Protein AF-A0A2V8ZIK5-F1 (afdb_monomer)

Radius of gyration: 36.64 Å; Cα contacts (8 Å, |Δi|>4): 231; chains: 1; bounding box: 86×88×99 Å

Solvent-accessible surface area (backbone atoms only — not comparable to full-atom values): 19705 Å² total; per-residue (Å²): 137,85,75,69,63,70,63,54,52,56,54,51,54,53,54,52,50,54,51,54,51,54,52,51,55,55,53,60,60,68,51,73,78,89,60,85,92,52,54,71,67,51,49,51,15,43,51,44,37,28,37,65,31,60,75,77,42,60,69,60,54,24,33,46,43,52,49,52,51,51,52,43,38,70,74,35,92,55,77,76,89,62,82,94,51,54,71,70,49,49,50,16,43,49,45,35,27,37,63,28,40,57,48,59,9,54,40,48,20,33,46,43,52,51,53,51,53,57,46,32,77,78,40,72,78,66,87,60,84,91,50,54,73,69,57,46,49,54,45,49,62,75,26,39,63,30,38,56,54,64,9,54,36,56,21,31,52,41,49,48,52,48,52,51,55,55,52,66,73,67,55,77,85,76,81,73,79,88,76,87,86,77,85,86,84,90,80,89,82,88,76,80,87,82,88,79,80,88,83,87,80,83,88,82,88,76,92,84,75,61,67,71,58,53,53,50,49,50,50,51,50,49,51,50,49,54,53,51,60,70,62,60,60,48,51,13,76,86,79,61,47,78,28,93,54,92,78,46,52,36,70,71,60,54,51,51,53,51,54,51,53,50,49,53,50,58,74,63,50,79,71,81,80,85,49,42,37,66,70,54,71,48,59,92,81,57,48,73,66,57,54,52,48,37,48,51,58,48,47,77,72,32,37,34,80,80,34,45,87,74,32,72,67,49,22,51,53,18,44,56,50,42,52,54,47,51,54,24,50,50,64,69,70,75,108

pLDDT: mean 77.6, std 19.14, range [30.78, 97.94]

Nearest PDB structures (foldseek):
  2ej7-assembly1_A  TM=8.432E-01  e=7.828E-02  Homo sapiens
  4it5-assembly1_A  TM=8.731E-01  e=3.995E-01  Vibrio cholerae

Mean predicted aligned error: 20.98 Å

Structure (mmCIF, N/CA/C/O backbone):
data_AF-A0A2V8ZIK5-F1
#
_entry.id   AF-A0A2V8ZIK5-F1
#
loop_
_atom_site.group_PDB
_atom_site.id
_atom_site.type_symbol
_atom_site.label_atom_id
_atom_site.label_alt_id
_atom_site.label_comp_id
_atom_site.label_asym_id
_atom_site.label_entity_id
_atom_site.label_seq_id
_atom_site.pdbx_PDB_ins_code
_atom_site.Cartn_x
_atom_site.Cartn_y
_atom_site.Cartn_z
_atom_site.occupancy
_atom_site.B_iso_or_equiv
_atom_site.auth_seq_id
_atom_site.auth_comp_id
_atom_site.auth_asym_id
_atom_site.auth_atom_id
_atom_site.pdbx_PDB_model_num
ATOM 1 N N . MET A 1 1 ? -59.191 -29.888 37.580 1.00 40.84 1 MET A N 1
ATOM 2 C CA . MET A 1 1 ? -58.584 -28.843 36.727 1.00 40.84 1 MET A CA 1
ATOM 3 C C . MET A 1 1 ? -57.091 -28.770 37.063 1.00 40.84 1 MET A C 1
ATOM 5 O O . MET A 1 1 ? -56.673 -27.933 37.847 1.00 40.84 1 MET A O 1
ATOM 9 N N . ALA A 1 2 ? -56.298 -29.734 36.582 1.00 45.00 2 ALA A N 1
ATOM 10 C CA . ALA A 1 2 ? -54.854 -29.792 36.827 1.00 45.00 2 ALA A CA 1
ATOM 11 C C . ALA A 1 2 ? -54.155 -29.079 35.667 1.00 45.00 2 ALA A C 1
ATOM 13 O O . ALA A 1 2 ? -53.964 -29.645 34.593 1.00 45.00 2 ALA A O 1
ATOM 14 N N . ILE A 1 3 ? -53.895 -27.788 35.852 1.00 46.81 3 ILE A N 1
ATOM 15 C CA . ILE A 1 3 ? -53.245 -26.951 34.846 1.00 46.81 3 ILE A CA 1
ATOM 16 C C . ILE A 1 3 ? -51.778 -27.386 34.736 1.00 46.81 3 ILE A C 1
ATOM 18 O O . ILE A 1 3 ? -51.108 -27.649 35.732 1.00 46.81 3 ILE A O 1
ATOM 22 N N . ASN A 1 4 ? -51.315 -27.494 33.495 1.00 48.25 4 ASN A N 1
ATOM 23 C CA . ASN A 1 4 ? -49.987 -27.895 33.038 1.00 48.25 4 ASN A CA 1
ATOM 24 C C . ASN A 1 4 ? -48.854 -26.995 33.602 1.00 48.25 4 ASN A C 1
ATOM 26 O O . ASN A 1 4 ? -48.260 -26.204 32.875 1.00 48.25 4 ASN A O 1
ATOM 30 N N . LEU A 1 5 ? -48.516 -27.109 34.893 1.00 49.59 5 LEU A N 1
ATOM 31 C CA . LEU A 1 5 ? -47.442 -26.313 35.517 1.00 49.59 5 LEU A CA 1
ATOM 32 C C . LEU A 1 5 ? -46.035 -26.656 34.988 1.00 49.59 5 LEU A C 1
ATOM 34 O O . LEU A 1 5 ? -45.136 -25.824 35.051 1.00 49.59 5 LEU A O 1
ATOM 38 N N . ARG A 1 6 ? -45.817 -27.862 34.445 1.00 51.50 6 ARG A N 1
ATOM 39 C CA . ARG A 1 6 ? -44.500 -28.263 33.907 1.00 51.50 6 ARG A CA 1
ATOM 40 C C . ARG A 1 6 ? -44.184 -27.627 32.551 1.00 51.50 6 ARG A C 1
ATOM 42 O O . ARG A 1 6 ? -43.022 -27.349 32.272 1.00 51.50 6 ARG A O 1
ATOM 49 N N . SER A 1 7 ? -45.203 -27.377 31.727 1.00 47.56 7 SER A N 1
ATOM 50 C CA . SER A 1 7 ? -45.023 -26.822 30.379 1.00 47.56 7 SER A CA 1
ATOM 51 C C . SER A 1 7 ? -44.741 -25.314 30.412 1.00 47.56 7 SER A C 1
ATOM 53 O O . SER A 1 7 ? -43.882 -24.831 29.677 1.00 47.56 7 SER A O 1
ATOM 55 N N . THR A 1 8 ? -45.364 -24.581 31.341 1.00 52.12 8 THR A N 1
ATOM 56 C CA . THR A 1 8 ? -45.081 -23.154 31.553 1.00 52.12 8 THR A CA 1
ATOM 57 C C . THR A 1 8 ? -43.707 -22.925 32.180 1.00 52.12 8 THR A C 1
ATOM 59 O O . THR A 1 8 ? -43.002 -22.020 31.751 1.00 52.12 8 THR A O 1
ATOM 62 N N . MET A 1 9 ? -43.261 -23.769 33.120 1.00 54.00 9 MET A N 1
ATOM 63 C CA . MET A 1 9 ? -41.939 -23.611 33.746 1.00 54.00 9 MET A CA 1
ATOM 64 C C . MET A 1 9 ? -40.779 -23.784 32.750 1.00 54.00 9 MET A C 1
ATOM 66 O O . MET A 1 9 ? -39.830 -23.002 32.772 1.00 54.00 9 MET A O 1
ATOM 70 N N . LEU A 1 10 ? -40.867 -24.763 31.842 1.00 51.66 10 LEU A N 1
ATOM 71 C CA . LEU A 1 10 ? -39.849 -24.998 30.807 1.00 51.66 10 LEU A CA 1
ATOM 72 C C . LEU A 1 10 ? -39.769 -23.847 29.788 1.00 51.66 10 LEU A C 1
ATOM 74 O O . LEU A 1 10 ? -38.669 -23.458 29.391 1.00 51.66 10 LEU A O 1
ATOM 78 N N . ALA A 1 11 ? -40.908 -23.254 29.415 1.00 50.84 11 ALA A N 1
ATOM 79 C CA . ALA A 1 11 ? -40.947 -22.097 28.519 1.00 50.84 11 ALA A CA 1
ATOM 80 C C . ALA A 1 11 ? -40.316 -20.838 29.154 1.00 50.84 11 ALA A C 1
ATOM 82 O O . ALA A 1 11 ? -39.582 -20.101 28.487 1.00 50.84 11 ALA A O 1
ATOM 83 N N . THR A 1 12 ? -40.522 -20.616 30.456 1.00 53.03 12 THR A N 1
ATOM 84 C CA . THR A 1 12 ? -39.938 -19.474 31.182 1.00 53.03 12 THR A CA 1
ATOM 85 C C . THR A 1 12 ? -38.426 -19.624 31.380 1.00 53.03 12 THR A C 1
ATOM 87 O O . THR A 1 12 ? -37.693 -18.648 31.229 1.00 53.03 12 THR A O 1
ATOM 90 N N . ILE A 1 13 ? -37.930 -20.841 31.642 1.00 55.12 13 ILE A N 1
ATOM 91 C CA . ILE A 1 13 ? -36.488 -21.125 31.782 1.00 55.12 13 ILE A CA 1
ATOM 92 C C . ILE A 1 13 ? -35.749 -20.899 30.453 1.00 55.12 13 ILE A C 1
ATOM 94 O O . ILE A 1 13 ? -34.674 -20.299 30.442 1.00 55.12 13 ILE A O 1
ATOM 98 N N . CYS A 1 14 ? -36.340 -21.302 29.322 1.00 50.59 14 CYS A N 1
ATOM 99 C CA . CYS A 1 14 ? -35.763 -21.060 27.996 1.00 50.59 14 CYS A CA 1
ATOM 100 C C . CYS A 1 14 ? -35.703 -19.554 27.661 1.00 50.59 14 CYS A C 1
ATOM 102 O O . CYS A 1 14 ? -34.680 -19.057 27.190 1.00 50.59 14 CYS A O 1
ATOM 104 N N . SER A 1 15 ? -36.758 -18.806 28.001 1.00 54.34 15 SER A N 1
ATOM 105 C CA . SER A 1 15 ? -36.853 -17.354 27.771 1.00 54.34 15 SER A CA 1
ATOM 106 C C . SER A 1 15 ? -35.871 -16.542 28.634 1.00 54.34 15 SER A C 1
ATOM 108 O O . SER A 1 15 ? -35.242 -15.600 28.148 1.00 54.34 15 SER A O 1
ATOM 110 N N . LEU A 1 16 ? -35.685 -16.929 29.902 1.00 52.69 16 LEU A N 1
ATOM 111 C CA . LEU A 1 16 ? -34.698 -16.326 30.808 1.00 52.69 16 LEU A CA 1
ATOM 112 C C . LEU A 1 16 ? -33.257 -16.666 30.394 1.00 52.69 16 LEU A C 1
ATOM 114 O O . LEU A 1 16 ? -32.390 -15.795 30.445 1.00 52.69 16 LEU A O 1
ATOM 118 N N . GLY A 1 17 ? -33.009 -17.897 29.930 1.00 53.84 17 GLY A N 1
ATOM 119 C CA . GLY A 1 17 ? -31.708 -18.327 29.411 1.00 53.84 17 GLY A CA 1
ATOM 120 C C . GLY A 1 17 ? -31.282 -17.552 28.160 1.00 53.84 17 GLY A C 1
ATOM 121 O O . GLY A 1 17 ? -30.168 -17.038 28.107 1.00 53.84 17 GLY A O 1
ATOM 122 N N . LEU A 1 18 ? -32.185 -17.372 27.188 1.00 53.72 18 LEU A N 1
ATOM 123 C CA . LEU A 1 18 ? -31.945 -16.534 26.003 1.00 53.72 18 LEU A CA 1
ATOM 124 C C . LEU A 1 18 ? -31.697 -15.061 26.379 1.00 53.72 18 LEU A C 1
ATOM 126 O O . LEU A 1 18 ? -30.771 -14.441 25.854 1.00 53.72 18 LEU A O 1
ATOM 130 N N . SER A 1 19 ? -32.450 -14.511 27.339 1.00 53.06 19 SER A N 1
ATOM 131 C CA . SER A 1 19 ? -32.251 -13.137 27.823 1.00 53.06 19 SER A CA 1
ATOM 132 C C . SER A 1 19 ? -30.886 -12.940 28.504 1.00 53.06 19 SER A C 1
ATOM 134 O O . SER A 1 19 ? -30.180 -11.987 28.174 1.00 53.06 19 SER A O 1
ATOM 136 N N . GLN A 1 20 ? -30.444 -13.865 29.367 1.00 52.09 20 GLN A N 1
ATOM 137 C CA . GLN A 1 20 ? -29.126 -13.791 30.019 1.00 52.09 20 GLN A CA 1
ATOM 138 C C . GLN A 1 20 ? -27.947 -13.979 29.048 1.00 52.09 20 GLN A C 1
ATOM 140 O O . GLN A 1 20 ? -26.893 -13.357 29.212 1.00 52.09 20 GLN A O 1
ATOM 145 N N . ILE A 1 21 ? -28.114 -14.803 28.007 1.00 54.81 21 ILE A N 1
ATOM 146 C CA . ILE A 1 21 ? -27.101 -14.975 26.954 1.00 54.81 21 ILE A CA 1
ATOM 147 C C . ILE A 1 21 ? -26.971 -13.684 26.133 1.00 54.81 21 ILE A C 1
ATOM 149 O O . ILE A 1 21 ? -25.857 -13.217 25.889 1.00 54.81 21 ILE A O 1
ATOM 153 N N . THR A 1 22 ? -28.091 -13.056 25.757 1.00 54.03 22 THR A N 1
ATOM 154 C CA . THR A 1 22 ? -28.062 -11.789 25.003 1.00 54.03 22 THR A CA 1
ATOM 155 C C . THR A 1 22 ? -27.454 -10.637 25.803 1.00 54.03 22 THR A C 1
ATOM 157 O O . THR A 1 22 ? -26.640 -9.895 25.255 1.00 54.03 22 THR A O 1
ATOM 160 N N . THR A 1 23 ? -27.749 -10.514 27.103 1.00 55.47 23 THR A N 1
ATOM 161 C CA . THR A 1 23 ? -27.130 -9.487 27.959 1.00 55.47 23 THR A CA 1
ATOM 162 C C . THR A 1 23 ? -25.637 -9.727 28.155 1.00 55.47 23 THR A C 1
ATOM 164 O O . THR A 1 23 ? -24.864 -8.773 28.086 1.00 55.47 23 THR A O 1
ATOM 167 N N . SER A 1 24 ? -25.199 -10.980 28.299 1.00 57.22 24 SER A N 1
ATOM 168 C CA . SER A 1 24 ? -23.777 -11.330 28.441 1.00 57.22 24 SER A CA 1
ATOM 169 C C . SER A 1 24 ? -22.961 -11.032 27.175 1.00 57.22 24 SER A C 1
ATOM 171 O O . SER A 1 24 ? -21.876 -10.455 27.263 1.00 57.22 24 SER A O 1
ATOM 173 N N . ILE A 1 25 ? -23.490 -11.350 25.988 1.00 58.06 25 ILE A N 1
ATOM 174 C CA . ILE A 1 25 ? -22.844 -11.039 24.698 1.00 58.06 25 ILE A CA 1
ATOM 175 C C . ILE A 1 25 ? -22.802 -9.522 24.463 1.00 58.06 25 ILE A C 1
ATOM 177 O O . ILE A 1 25 ? -21.783 -8.988 24.015 1.00 58.06 25 ILE A O 1
ATOM 181 N N . LEU A 1 26 ? -23.879 -8.810 24.808 1.00 55.84 26 LEU A N 1
ATOM 182 C CA . LEU A 1 26 ? -23.943 -7.355 24.679 1.00 55.84 26 LEU A CA 1
ATOM 183 C C . LEU A 1 26 ? -22.957 -6.661 25.634 1.00 55.84 26 LEU A C 1
ATOM 185 O O . LEU A 1 26 ? -22.295 -5.706 25.235 1.00 55.84 26 LEU A O 1
ATOM 189 N N . SER A 1 27 ? -22.786 -7.186 26.852 1.00 57.62 27 SER A N 1
ATOM 190 C CA . SER A 1 27 ? -21.802 -6.694 27.827 1.00 57.62 27 SER A CA 1
ATOM 191 C C . SER A 1 27 ? -20.355 -7.008 27.414 1.00 57.62 27 SER A C 1
ATOM 193 O O . SER A 1 27 ? -19.464 -6.174 27.577 1.00 57.62 27 SER A O 1
ATOM 195 N N . ALA A 1 28 ? -20.101 -8.167 26.793 1.00 58.91 28 ALA A N 1
ATOM 196 C CA . ALA A 1 28 ? -18.787 -8.506 26.238 1.00 58.91 28 ALA A CA 1
ATOM 197 C C . ALA A 1 28 ? -18.383 -7.577 25.074 1.00 58.91 28 ALA A C 1
ATOM 199 O O . ALA A 1 28 ? -17.211 -7.224 24.935 1.00 58.91 28 ALA A O 1
ATOM 200 N N . GLN A 1 29 ? -19.347 -7.097 24.277 1.00 60.81 29 GLN A N 1
ATOM 201 C CA . GLN A 1 29 ? -19.097 -6.080 23.247 1.00 60.81 29 GLN A CA 1
ATOM 202 C C . GLN A 1 29 ? -18.855 -4.662 23.797 1.00 60.81 29 GLN A C 1
ATOM 204 O O . GLN A 1 29 ? -18.462 -3.775 23.031 1.00 60.81 29 GLN A O 1
ATOM 209 N N . GLN A 1 30 ? -19.037 -4.430 25.097 1.00 69.19 30 GLN A N 1
ATOM 210 C CA . GLN A 1 30 ? -18.869 -3.114 25.720 1.00 69.19 30 GLN A CA 1
ATOM 211 C C . GLN A 1 30 ? -17.506 -2.910 26.389 1.00 69.19 30 GLN A C 1
ATOM 213 O O . GLN A 1 30 ? -17.204 -1.785 26.775 1.00 69.19 30 GLN A O 1
ATOM 218 N N . ARG A 1 31 ? -16.659 -3.944 26.490 1.00 83.19 31 ARG A N 1
ATOM 219 C CA . ARG A 1 31 ? -15.294 -3.811 27.027 1.00 83.19 31 ARG A CA 1
ATOM 220 C C . ARG A 1 31 ? -14.237 -3.725 25.916 1.00 83.19 31 ARG A C 1
ATOM 222 O O . ARG A 1 31 ? -14.419 -4.350 24.857 1.00 83.19 31 ARG A O 1
ATOM 229 N N . PRO A 1 32 ? -13.142 -2.972 26.141 1.00 86.62 32 PRO A N 1
ATOM 230 C CA . PRO A 1 32 ? -11.981 -3.010 25.262 1.00 86.62 32 PRO A CA 1
ATOM 231 C C . PRO A 1 32 ? -11.345 -4.408 25.291 1.00 86.62 32 PRO A C 1
ATOM 233 O O . PRO A 1 32 ? -11.297 -5.028 26.356 1.00 86.62 32 PRO A O 1
ATOM 236 N N . PRO A 1 33 ? -10.868 -4.922 24.147 1.00 92.00 33 PRO A N 1
ATOM 237 C CA . PRO A 1 33 ? -10.062 -6.133 24.134 1.00 92.00 33 PRO A CA 1
ATOM 238 C C . PRO A 1 33 ? -8.678 -5.881 24.756 1.00 92.00 33 PRO A C 1
ATOM 240 O O . PRO A 1 33 ? -8.164 -4.764 24.717 1.00 92.00 33 PRO A O 1
ATOM 243 N N . ASP A 1 34 ? -8.079 -6.933 25.309 1.00 91.94 34 ASP A N 1
ATOM 244 C CA . ASP A 1 34 ? -6.727 -6.901 25.872 1.00 91.94 34 ASP A CA 1
ATOM 245 C C . ASP A 1 34 ? -5.668 -6.949 24.756 1.00 91.94 34 ASP A C 1
ATOM 247 O O . ASP A 1 34 ? -5.681 -7.855 23.921 1.00 91.94 34 ASP A O 1
ATOM 251 N N . LEU A 1 35 ? -4.763 -5.966 24.748 1.00 92.94 35 LEU A N 1
ATOM 252 C CA . LEU A 1 35 ? -3.670 -5.832 23.777 1.00 92.94 35 LEU A CA 1
ATOM 253 C C . LEU A 1 35 ? -2.293 -6.146 24.379 1.00 92.94 35 LEU A C 1
ATOM 255 O O . LEU A 1 35 ? -1.308 -6.153 23.647 1.00 92.94 35 LEU A O 1
ATOM 259 N N . SER A 1 36 ? -2.207 -6.424 25.684 1.00 93.12 36 SER A N 1
ATOM 260 C CA . SER A 1 36 ? -0.936 -6.563 26.418 1.00 93.12 36 SER A CA 1
ATOM 261 C C . SER A 1 36 ? -0.028 -7.686 25.907 1.00 93.12 36 SER A C 1
ATOM 263 O O . SER A 1 36 ? 1.176 -7.662 26.136 1.00 93.12 36 SER A O 1
ATOM 265 N N . LYS A 1 37 ? -0.597 -8.662 25.193 1.00 92.62 37 LYS A N 1
ATOM 266 C CA . LYS A 1 37 ? 0.127 -9.796 24.600 1.00 92.62 37 LYS A CA 1
ATOM 267 C C . LYS A 1 37 ? 0.798 -9.477 23.261 1.00 92.62 37 LYS A C 1
ATOM 269 O O . LYS A 1 37 ? 1.497 -10.332 22.728 1.00 92.62 37 LYS A O 1
ATOM 274 N N . LEU A 1 38 ? 0.535 -8.304 22.690 1.00 95.56 38 LEU A N 1
ATOM 275 C CA . LEU A 1 38 ? 1.097 -7.872 21.412 1.00 95.56 38 LEU A CA 1
ATOM 276 C C . LEU A 1 38 ? 2.420 -7.133 21.615 1.00 95.56 38 LEU A C 1
ATOM 278 O O . LEU A 1 38 ? 2.629 -6.528 22.668 1.00 95.56 38 LEU A O 1
ATOM 282 N N . SER A 1 39 ? 3.276 -7.127 20.591 1.00 96.38 39 SER A N 1
ATOM 283 C CA . SER A 1 39 ? 4.495 -6.310 20.606 1.00 96.38 39 SER A CA 1
ATOM 284 C C . SER A 1 39 ? 4.166 -4.813 20.634 1.00 96.38 39 SER A C 1
ATOM 286 O O . SER A 1 39 ? 3.078 -4.399 20.225 1.00 96.38 39 SER A O 1
ATOM 288 N N . SER A 1 40 ? 5.111 -3.986 21.089 1.00 95.62 40 SER A N 1
ATOM 289 C CA . SER A 1 40 ? 4.959 -2.523 21.091 1.00 95.62 40 SER A CA 1
ATOM 290 C C . SER A 1 40 ? 4.619 -1.987 19.700 1.00 95.62 40 SER A C 1
ATOM 292 O O . SER A 1 40 ? 3.679 -1.212 19.552 1.00 95.62 40 SER A O 1
ATOM 294 N N . GLU A 1 41 ? 5.295 -2.484 18.665 1.00 94.44 41 GLU A N 1
ATOM 295 C CA . GLU A 1 41 ? 5.052 -2.066 17.285 1.00 94.44 41 GLU A CA 1
ATOM 296 C C . GLU A 1 41 ? 3.642 -2.438 16.794 1.00 94.44 41 GLU A C 1
ATOM 298 O O . GLU A 1 41 ? 2.950 -1.633 16.170 1.00 94.44 41 GLU A O 1
ATOM 303 N N . GLN A 1 42 ? 3.150 -3.632 17.137 1.00 97.25 42 GLN A N 1
ATOM 304 C CA . GLN A 1 42 ? 1.776 -4.031 16.822 1.00 97.25 42 GLN A CA 1
ATOM 305 C C . GLN A 1 42 ? 0.754 -3.149 17.542 1.00 97.25 42 GLN A C 1
ATOM 307 O O . GLN A 1 42 ? -0.249 -2.753 16.943 1.00 97.25 42 GLN A O 1
ATOM 312 N N . GLN A 1 43 ? 0.997 -2.829 18.814 1.00 97.06 43 GLN A N 1
ATOM 313 C CA . GLN A 1 43 ? 0.120 -1.953 19.589 1.00 97.06 43 GLN A CA 1
ATOM 314 C C . GLN A 1 43 ? 0.062 -0.544 18.987 1.00 97.06 43 GLN A C 1
ATOM 316 O O . GLN A 1 43 ? -1.031 0.010 18.866 1.00 97.06 43 GLN A O 1
ATOM 321 N N . GLU A 1 44 ? 1.196 0.011 18.558 1.00 95.69 44 GLU A N 1
ATOM 322 C CA . GLU A 1 44 ? 1.274 1.324 17.907 1.00 95.69 44 GLU A CA 1
ATOM 323 C C . GLU A 1 44 ? 0.521 1.353 16.573 1.00 95.69 44 GLU A C 1
ATOM 325 O O . GLU A 1 44 ? -0.319 2.233 16.359 1.00 95.69 44 GLU A O 1
ATOM 330 N N . MET A 1 45 ? 0.734 0.352 15.711 1.00 95.75 45 MET A N 1
ATOM 331 C CA . MET A 1 45 ? 0.012 0.238 14.439 1.00 95.75 45 MET A CA 1
ATOM 332 C C . MET A 1 45 ? -1.507 0.135 14.650 1.00 95.75 45 MET A C 1
ATOM 334 O O . MET A 1 45 ? -2.284 0.792 13.953 1.00 95.75 45 MET A O 1
ATOM 338 N N . ILE A 1 46 ? -1.955 -0.657 15.632 1.00 97.06 46 ILE A N 1
ATOM 339 C CA . ILE A 1 46 ? -3.381 -0.788 15.974 1.00 97.06 46 ILE A CA 1
ATOM 340 C C . ILE A 1 46 ? -3.932 0.526 16.538 1.00 97.06 46 ILE A C 1
ATOM 342 O O . ILE A 1 46 ? -5.029 0.950 16.164 1.00 97.06 46 ILE A O 1
ATOM 346 N N . ALA A 1 47 ? -3.184 1.188 17.425 1.00 92.50 47 ALA A N 1
ATOM 347 C CA . ALA A 1 47 ? -3.587 2.455 18.022 1.00 92.50 47 ALA A CA 1
ATOM 348 C C . ALA A 1 47 ? -3.757 3.545 16.959 1.00 92.50 47 ALA A C 1
ATOM 350 O O . ALA A 1 47 ? -4.741 4.288 17.001 1.00 92.50 47 ALA A O 1
ATOM 351 N N . SER A 1 48 ? -2.839 3.609 15.993 1.00 87.56 48 SER A N 1
ATOM 352 C CA . SER A 1 48 ? -2.916 4.558 14.887 1.00 87.56 48 SER A CA 1
ATOM 353 C C . SER A 1 48 ? -4.080 4.240 13.943 1.00 87.56 48 SER A C 1
ATOM 355 O O . SER A 1 48 ? -4.909 5.113 13.673 1.00 87.56 48 SER A O 1
ATOM 357 N N . ALA A 1 49 ? -4.246 2.973 13.544 1.00 93.62 49 ALA A N 1
ATOM 358 C CA . ALA A 1 49 ? -5.351 2.545 12.680 1.00 93.62 49 ALA A CA 1
ATOM 359 C C . ALA A 1 49 ? -6.736 2.814 13.292 1.00 93.62 49 ALA A C 1
ATOM 361 O O . ALA A 1 49 ? -7.685 3.174 12.595 1.00 93.62 49 ALA A O 1
ATOM 362 N N . CYS A 1 50 ? -6.856 2.692 14.615 1.00 94.62 50 CYS A N 1
ATOM 363 C CA . CYS A 1 50 ? -8.095 2.961 15.337 1.00 94.62 50 CYS A CA 1
ATOM 364 C C . CYS A 1 50 ? -8.205 4.395 15.874 1.00 94.62 50 CYS A C 1
ATOM 366 O O . CYS A 1 50 ? -9.171 4.701 16.581 1.00 94.62 50 CYS A O 1
ATOM 368 N N . ASN A 1 51 ? -7.274 5.295 15.541 1.00 88.62 51 ASN A N 1
ATOM 369 C CA . ASN A 1 51 ? -7.218 6.626 16.142 1.00 88.62 51 ASN A CA 1
ATOM 370 C C . ASN A 1 51 ? -8.459 7.477 15.824 1.00 88.62 51 ASN A C 1
ATOM 372 O O . ASN A 1 51 ? -8.987 8.138 16.713 1.00 88.62 51 ASN A O 1
ATOM 376 N N . VAL A 1 52 ? -9.000 7.402 14.603 1.00 83.00 52 VAL A N 1
ATOM 377 C CA . VAL A 1 52 ? -10.244 8.115 14.239 1.00 83.00 52 VAL A CA 1
ATOM 378 C C . VAL A 1 52 ? -11.430 7.616 15.072 1.00 83.00 52 VAL A C 1
ATOM 380 O O . VAL A 1 52 ? -12.241 8.400 15.573 1.00 83.00 52 VAL A O 1
ATOM 383 N N . ALA A 1 53 ? -11.521 6.299 15.277 1.00 86.00 53 ALA A N 1
ATOM 384 C CA . ALA A 1 53 ? -12.548 5.706 16.126 1.00 86.00 53 ALA A CA 1
ATOM 385 C C . ALA A 1 53 ? -12.370 6.112 17.599 1.00 86.00 53 ALA A C 1
ATOM 387 O O . ALA A 1 53 ? -13.359 6.321 18.296 1.00 86.00 53 ALA A O 1
ATOM 388 N N . ARG A 1 54 ? -11.121 6.264 18.049 1.00 86.81 54 ARG A N 1
ATOM 389 C CA . ARG A 1 54 ? -10.772 6.725 19.396 1.00 86.81 54 ARG A CA 1
ATOM 390 C C . ARG A 1 54 ? -11.126 8.195 19.628 1.00 86.81 54 ARG A C 1
ATOM 392 O O . ARG A 1 54 ? -11.615 8.523 20.700 1.00 86.81 54 ARG A O 1
ATOM 399 N N . GLN A 1 55 ? -10.859 9.062 18.653 1.00 79.31 55 GLN A N 1
ATOM 400 C CA . GLN A 1 55 ? -10.991 10.514 18.803 1.00 79.31 55 GLN A CA 1
ATOM 401 C C . GLN A 1 55 ? -12.422 11.018 18.586 1.00 79.31 55 GLN A C 1
ATOM 403 O O . GLN A 1 55 ? -12.873 11.892 19.316 1.00 79.31 55 GLN A O 1
ATOM 408 N N . PHE A 1 56 ? -13.143 10.467 17.605 1.00 78.06 56 PHE A N 1
ATOM 409 C CA . PHE A 1 56 ? -14.395 11.072 17.126 1.00 78.06 56 PHE A CA 1
ATOM 410 C C . PHE A 1 56 ? -15.624 10.170 17.253 1.00 78.06 56 PHE A C 1
ATOM 412 O O . PHE A 1 56 ? -16.734 10.583 16.922 1.00 78.06 56 PHE A O 1
ATOM 419 N N . ASN A 1 57 ? -15.466 8.925 17.711 1.00 80.50 57 ASN A N 1
ATOM 420 C CA . ASN A 1 57 ? -16.570 7.971 17.771 1.00 80.50 57 ASN A CA 1
ATOM 421 C C . ASN A 1 57 ? -16.849 7.490 19.200 1.00 80.50 57 ASN A C 1
ATOM 423 O O . ASN A 1 57 ? -16.000 7.532 20.085 1.00 80.50 57 ASN A O 1
ATOM 427 N N . ARG A 1 58 ? -18.071 6.985 19.427 1.00 79.31 58 ARG A N 1
ATOM 428 C CA . ARG A 1 58 ? -18.448 6.377 20.714 1.00 79.31 58 ARG A CA 1
ATOM 429 C C . ARG A 1 58 ? -17.536 5.180 21.047 1.00 79.31 58 ARG A C 1
ATOM 431 O O . ARG A 1 58 ? -17.147 4.466 20.116 1.00 79.31 58 ARG A O 1
ATOM 438 N N . PRO A 1 59 ? -17.311 4.861 22.342 1.00 85.88 59 PRO A N 1
ATOM 439 C CA . PRO A 1 59 ? -16.412 3.780 22.772 1.00 85.88 59 PRO A CA 1
ATOM 440 C C . PRO A 1 59 ? -16.661 2.438 22.072 1.00 85.88 59 PRO A C 1
ATOM 442 O O . PRO A 1 59 ? -15.726 1.731 21.711 1.00 85.88 59 PRO A O 1
ATOM 445 N N . ALA A 1 60 ? -17.926 2.124 21.776 1.00 87.75 60 ALA A N 1
ATOM 446 C CA . ALA A 1 60 ? -18.308 0.912 21.057 1.00 87.75 60 ALA A CA 1
ATOM 447 C C . ALA A 1 60 ? -17.675 0.784 19.654 1.00 87.75 60 ALA A C 1
ATOM 449 O O . ALA A 1 60 ? -17.348 -0.328 19.242 1.00 87.75 60 ALA A O 1
ATOM 450 N N . LYS A 1 61 ? -17.487 1.887 18.911 1.00 90.06 61 LYS A N 1
ATOM 451 C CA . LYS A 1 61 ? -16.824 1.854 17.595 1.00 90.06 61 LYS A CA 1
ATOM 452 C C . LYS A 1 61 ? -15.312 1.696 17.723 1.00 90.06 61 LYS A C 1
ATOM 454 O O . LYS A 1 61 ? -14.727 0.947 16.948 1.00 90.06 61 LYS A O 1
ATOM 459 N N . TYR A 1 62 ? -14.697 2.346 18.710 1.00 91.31 62 TYR A N 1
ATOM 460 C CA . TYR A 1 62 ? -13.280 2.151 19.007 1.00 91.31 62 TYR A CA 1
ATOM 461 C C . TYR A 1 62 ? -12.990 0.692 19.382 1.00 91.31 62 TYR A C 1
ATOM 463 O O . TYR A 1 62 ? -12.143 0.056 18.763 1.00 91.31 62 TYR A O 1
ATOM 471 N N . TYR A 1 63 ? -13.763 0.106 20.301 1.00 93.12 63 TYR A N 1
ATOM 472 C CA . TYR A 1 63 ? -13.584 -1.297 20.692 1.00 93.12 63 TYR A CA 1
ATOM 473 C C . TYR A 1 63 ? -13.880 -2.276 19.557 1.00 93.12 63 TYR A C 1
ATOM 475 O O . TYR A 1 63 ? -13.242 -3.323 19.477 1.00 93.12 63 TYR A O 1
ATOM 483 N N . ARG A 1 64 ? -14.821 -1.942 18.664 1.00 93.69 64 ARG A N 1
ATOM 484 C CA . ARG A 1 64 ? -15.041 -2.705 17.432 1.00 93.69 64 ARG A CA 1
ATOM 485 C C . ARG A 1 64 ? -13.793 -2.690 16.552 1.00 93.69 64 ARG A C 1
ATOM 487 O O . ARG A 1 64 ? -13.310 -3.763 16.225 1.00 93.69 64 ARG A O 1
ATOM 494 N N . CYS A 1 65 ? -13.227 -1.511 16.286 1.00 95.12 65 CYS A N 1
ATOM 495 C CA . CYS A 1 65 ? -11.986 -1.386 15.521 1.00 95.12 65 CYS A CA 1
ATOM 496 C C . CYS A 1 65 ? -10.854 -2.232 16.119 1.00 95.12 65 CYS A C 1
ATOM 498 O O . CYS A 1 65 ? -10.204 -2.982 15.398 1.00 95.12 65 CYS A O 1
ATOM 500 N N . LEU A 1 66 ? -10.665 -2.187 17.444 1.00 96.06 66 LEU A N 1
ATOM 501 C CA . LEU A 1 66 ? -9.645 -2.999 18.111 1.00 96.06 66 LEU A CA 1
ATOM 502 C C . LEU A 1 66 ? -9.861 -4.507 17.899 1.00 96.06 66 LEU A C 1
ATOM 504 O O . LEU A 1 66 ? -8.907 -5.234 17.639 1.00 96.06 66 LEU A O 1
ATOM 508 N N . ARG A 1 67 ? -11.107 -4.993 17.986 1.00 95.56 67 ARG A N 1
ATOM 509 C CA . ARG A 1 67 ? -11.425 -6.410 17.731 1.00 95.56 67 ARG A CA 1
ATOM 510 C C . ARG A 1 67 ? -11.219 -6.791 16.272 1.00 95.56 67 ARG A C 1
ATOM 512 O O . ARG A 1 67 ? -10.714 -7.880 16.016 1.00 95.56 67 ARG A O 1
ATOM 519 N N . ASP A 1 68 ? -11.581 -5.911 15.346 1.00 96.25 68 ASP A N 1
ATOM 520 C CA . ASP A 1 68 ? -11.389 -6.135 13.914 1.00 96.25 68 ASP A CA 1
ATOM 521 C C . ASP A 1 68 ? -9.891 -6.231 13.588 1.00 96.25 68 ASP A C 1
ATOM 523 O O . ASP A 1 68 ? -9.470 -7.168 12.912 1.00 96.25 68 ASP A O 1
ATOM 527 N N . GLN A 1 69 ? -9.068 -5.336 14.147 1.00 97.88 69 GLN A N 1
ATOM 528 C CA . GLN A 1 69 ? -7.608 -5.366 14.007 1.00 97.88 69 GLN A CA 1
ATOM 529 C C . GLN A 1 69 ? -6.987 -6.632 14.614 1.00 97.88 69 GLN A C 1
ATOM 531 O O . GLN A 1 69 ? -6.170 -7.283 13.966 1.00 97.88 69 GLN A O 1
ATOM 536 N N . LEU A 1 70 ? -7.411 -7.039 15.815 1.00 96.81 70 LEU A N 1
ATOM 537 C CA . LEU A 1 70 ? -6.971 -8.295 16.438 1.00 96.81 70 LEU A CA 1
ATOM 538 C C . LEU A 1 70 ? -7.376 -9.526 15.620 1.00 96.81 70 LEU A C 1
ATOM 540 O O . LEU A 1 70 ? -6.585 -10.453 15.454 1.00 96.81 70 LEU A O 1
ATOM 544 N N . GLY A 1 71 ? -8.608 -9.542 15.107 1.00 96.25 71 GLY A N 1
ATOM 545 C CA . GLY A 1 71 ? -9.109 -10.611 14.251 1.00 96.25 71 GLY A CA 1
ATOM 546 C C . GLY A 1 71 ? -8.324 -10.704 12.946 1.00 96.25 71 GLY A C 1
ATOM 547 O O . GLY A 1 71 ? -7.907 -11.795 12.561 1.00 96.25 71 GLY A O 1
ATOM 548 N N . ALA A 1 72 ? -8.066 -9.564 12.302 1.00 97.25 72 ALA A N 1
ATOM 549 C CA . ALA A 1 72 ? -7.257 -9.484 11.093 1.00 97.25 72 ALA A CA 1
ATOM 550 C C . ALA A 1 72 ? -5.810 -9.933 11.344 1.00 97.25 72 ALA A C 1
ATOM 552 O O . ALA A 1 72 ? -5.273 -10.695 10.546 1.00 97.25 72 ALA A O 1
ATOM 553 N N . LEU A 1 73 ? -5.200 -9.519 12.460 1.00 96.56 73 LEU A N 1
ATOM 554 C CA . LEU A 1 73 ? -3.843 -9.913 12.840 1.00 96.56 73 LEU A CA 1
ATOM 555 C C . LEU A 1 73 ? -3.744 -11.419 13.097 1.00 96.56 73 LEU A C 1
ATOM 557 O O . LEU A 1 73 ? -2.853 -12.068 12.558 1.00 96.56 73 LEU A O 1
ATOM 561 N N . ARG A 1 74 ? -4.694 -11.999 13.841 1.00 95.31 74 ARG A N 1
ATOM 562 C CA . ARG A 1 74 ? -4.743 -13.448 14.093 1.00 95.31 74 ARG A CA 1
ATOM 563 C C . ARG A 1 74 ? -4.892 -14.264 12.809 1.00 95.31 74 ARG A C 1
ATOM 565 O O . ARG A 1 74 ? -4.351 -15.358 12.719 1.00 95.31 74 ARG A O 1
ATOM 572 N N . ASN A 1 75 ? -5.649 -13.747 11.845 1.00 96.19 75 ASN A N 1
ATOM 573 C CA . ASN A 1 75 ? -5.863 -14.402 10.555 1.00 96.19 75 ASN A CA 1
ATOM 574 C C . ASN A 1 75 ? -4.755 -14.083 9.537 1.00 96.19 75 ASN A C 1
ATOM 576 O O . ASN A 1 75 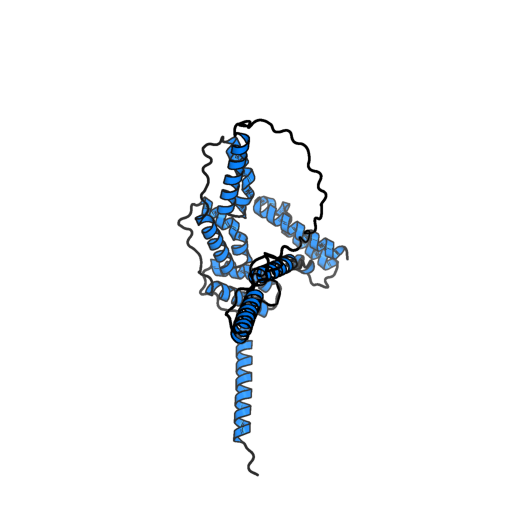? -4.765 -14.622 8.432 1.00 96.19 75 ASN A O 1
ATOM 580 N N . SER A 1 76 ? -3.826 -13.187 9.874 1.00 95.06 76 SER A N 1
ATOM 581 C CA . SER A 1 76 ? -2.663 -12.898 9.044 1.00 95.06 76 SER A CA 1
ATOM 582 C C . SER A 1 76 ? -1.592 -13.970 9.232 1.00 95.06 76 SER A C 1
ATOM 584 O O . SER A 1 76 ? -1.529 -14.631 10.265 1.00 95.06 76 SER A O 1
ATOM 586 N N . SER A 1 77 ? -0.700 -14.103 8.253 1.00 93.62 77 SER A N 1
ATOM 587 C CA . SER A 1 77 ? 0.471 -14.983 8.346 1.00 93.62 77 SER A CA 1
ATOM 588 C C . SER A 1 77 ? 1.604 -14.405 9.209 1.00 93.62 77 SER A C 1
ATOM 590 O O . SER A 1 77 ? 2.710 -14.930 9.166 1.00 93.62 77 SER A O 1
ATOM 592 N N . GLY A 1 78 ? 1.345 -13.334 9.969 1.00 93.19 78 GLY A N 1
ATOM 593 C CA . GLY A 1 78 ? 2.370 -12.597 10.704 1.00 93.19 78 GLY A CA 1
ATOM 594 C C . GLY A 1 78 ? 3.283 -11.772 9.797 1.00 93.19 78 GLY A C 1
ATOM 595 O O . GLY A 1 78 ? 3.023 -11.609 8.601 1.00 93.19 78 GLY A O 1
ATOM 596 N N . GLU A 1 79 ? 4.330 -11.224 10.404 1.00 95.12 79 GLU A N 1
ATOM 597 C CA . GLU A 1 79 ? 5.353 -10.439 9.722 1.00 95.12 79 GLU A CA 1
ATOM 598 C C . GLU A 1 79 ? 6.270 -11.355 8.902 1.00 95.12 79 GLU A C 1
ATOM 600 O O . GLU A 1 79 ? 6.784 -12.334 9.448 1.00 95.12 79 GLU A O 1
ATOM 605 N N . PRO A 1 80 ? 6.451 -11.100 7.595 1.00 96.38 80 PRO A N 1
ATOM 606 C CA . PRO A 1 80 ? 7.404 -11.856 6.799 1.00 96.38 80 PRO A CA 1
ATOM 607 C C . PRO A 1 80 ? 8.846 -11.455 7.135 1.00 96.38 80 PRO A C 1
ATOM 609 O O . PRO A 1 80 ? 9.117 -10.302 7.458 1.00 96.38 80 PRO A O 1
ATOM 612 N N . ASP A 1 81 ? 9.771 -12.400 6.990 1.00 94.50 81 ASP A N 1
ATOM 613 C CA . ASP A 1 81 ? 11.203 -12.135 7.121 1.00 94.50 81 ASP A CA 1
ATOM 614 C C . ASP A 1 81 ? 11.731 -11.364 5.897 1.00 94.50 81 ASP A C 1
ATOM 616 O O . ASP A 1 81 ? 11.437 -11.718 4.751 1.00 94.50 81 ASP A O 1
ATOM 620 N N . LEU A 1 82 ? 12.491 -10.298 6.155 1.00 94.38 82 LEU A N 1
ATOM 621 C CA . LEU A 1 82 ? 13.118 -9.430 5.152 1.00 94.38 82 LEU A CA 1
ATOM 622 C C . LEU A 1 82 ? 14.653 -9.474 5.219 1.00 94.38 82 LEU A C 1
ATOM 624 O O . LEU A 1 82 ? 15.307 -8.748 4.472 1.00 94.38 82 LEU A O 1
ATOM 628 N N . SER A 1 83 ? 15.232 -10.279 6.115 1.00 93.50 83 SER A N 1
ATOM 629 C CA . SER A 1 83 ? 16.671 -10.282 6.405 1.00 93.50 83 SER A CA 1
ATOM 630 C C . SER A 1 83 ? 17.550 -10.698 5.220 1.00 93.50 83 SER A C 1
ATOM 632 O O . SER A 1 83 ? 18.685 -10.242 5.126 1.00 93.50 83 SER A O 1
ATOM 634 N N . ASP A 1 84 ? 17.004 -11.469 4.277 1.00 92.94 84 ASP A N 1
ATOM 635 C CA . ASP A 1 84 ? 17.688 -11.8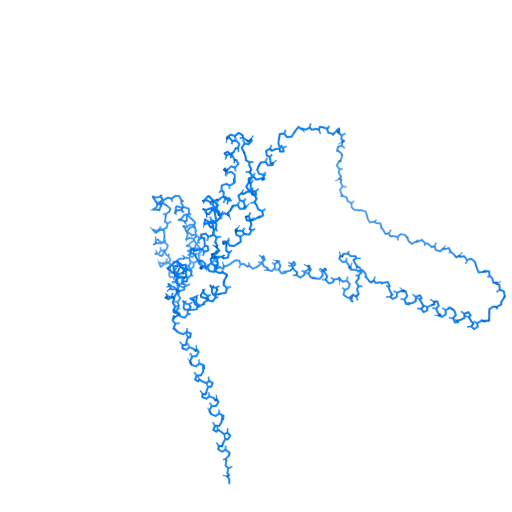76 3.042 1.00 92.94 84 ASP A CA 1
ATOM 636 C C . ASP A 1 84 ? 17.795 -10.753 1.986 1.00 92.94 84 ASP A C 1
ATOM 638 O O . ASP A 1 84 ? 18.436 -10.933 0.949 1.00 92.94 84 ASP A O 1
ATOM 642 N N . LEU A 1 85 ? 17.137 -9.608 2.199 1.00 94.81 85 LEU A N 1
ATOM 643 C CA . LEU A 1 85 ? 17.104 -8.496 1.246 1.00 94.81 85 LEU A CA 1
ATOM 644 C C . LEU A 1 85 ? 18.233 -7.488 1.477 1.00 94.81 85 LEU A C 1
ATOM 646 O O . LEU A 1 85 ? 18.702 -7.304 2.600 1.00 94.81 85 LEU A O 1
ATOM 650 N N . SER A 1 86 ? 18.613 -6.763 0.419 1.00 95.25 86 SER A N 1
ATOM 651 C CA . SER A 1 86 ? 19.562 -5.652 0.554 1.00 95.25 86 SER A CA 1
ATOM 652 C C . SER A 1 86 ? 18.954 -4.486 1.355 1.00 95.25 86 SER A C 1
ATOM 654 O O . SER A 1 86 ? 17.729 -4.313 1.352 1.00 95.25 86 SER A O 1
ATOM 656 N N . PRO A 1 87 ? 19.778 -3.638 1.999 1.00 96.12 87 PRO A N 1
ATOM 657 C CA . PRO A 1 87 ? 19.293 -2.451 2.703 1.00 96.12 87 PRO A CA 1
ATOM 658 C C . PRO A 1 87 ? 18.446 -1.529 1.814 1.00 96.12 87 PRO A C 1
ATOM 660 O O . PRO A 1 87 ? 17.397 -1.049 2.240 1.00 96.12 87 PRO A O 1
ATOM 663 N N . GLU A 1 88 ? 18.840 -1.340 0.553 1.00 93.00 88 GLU A N 1
ATOM 664 C CA . GLU A 1 88 ? 18.097 -0.521 -0.410 1.00 93.00 88 GLU A CA 1
ATOM 665 C C . GLU A 1 88 ? 16.730 -1.133 -0.739 1.00 93.00 88 GLU A C 1
ATOM 667 O O . GLU A 1 88 ? 15.733 -0.422 -0.872 1.00 93.00 88 GLU A O 1
ATOM 672 N N . GLN A 1 89 ? 16.658 -2.462 -0.856 1.00 96.56 89 GLN A N 1
ATOM 673 C CA . GLN A 1 89 ? 15.396 -3.168 -1.069 1.00 96.56 89 GLN A CA 1
ATOM 674 C C . GLN A 1 89 ? 14.480 -3.037 0.145 1.00 96.56 89 GLN A C 1
ATOM 676 O O . 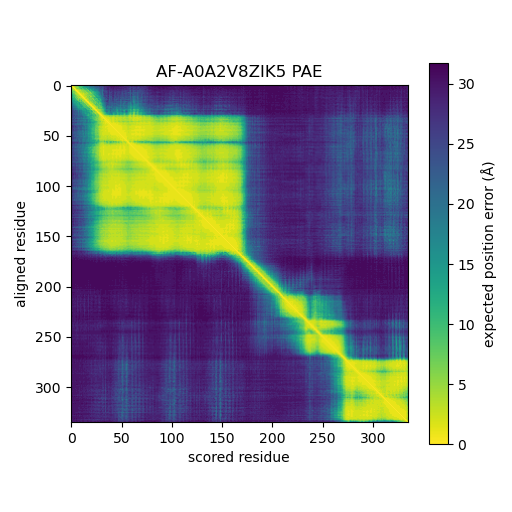GLN A 1 89 ? 13.293 -2.749 -0.018 1.00 96.56 89 GLN A O 1
ATOM 681 N N . GLN A 1 90 ? 15.024 -3.200 1.351 1.00 96.56 90 GLN A N 1
ATOM 682 C CA . GLN A 1 90 ? 14.276 -3.025 2.592 1.00 96.56 90 GLN A CA 1
ATOM 683 C C . GLN A 1 90 ? 13.727 -1.600 2.718 1.00 96.56 90 GLN A C 1
ATOM 685 O O . GLN A 1 90 ? 12.558 -1.438 3.060 1.00 96.56 90 GLN A O 1
ATOM 690 N N . GLU A 1 91 ? 14.514 -0.577 2.378 1.00 94.81 91 GLU A N 1
ATOM 691 C CA . GLU A 1 91 ? 14.079 0.824 2.404 1.00 94.81 91 GLU A CA 1
ATOM 692 C C . GLU A 1 91 ? 12.940 1.092 1.407 1.00 94.81 91 GLU A C 1
ATOM 694 O O . GLU A 1 91 ? 11.906 1.656 1.777 1.00 94.81 91 GLU A O 1
ATOM 699 N N . MET A 1 92 ? 13.075 0.625 0.158 1.00 93.12 92 MET A N 1
ATOM 700 C CA . MET A 1 92 ? 12.018 0.766 -0.851 1.00 93.12 92 MET A CA 1
ATOM 701 C C . MET A 1 92 ? 10.718 0.075 -0.417 1.00 93.12 92 MET A C 1
ATOM 703 O O . MET A 1 92 ? 9.630 0.627 -0.598 1.00 93.12 92 MET A O 1
ATOM 707 N N . ILE A 1 93 ? 10.814 -1.123 0.170 1.00 96.81 93 ILE A N 1
ATOM 708 C CA . ILE A 1 93 ? 9.656 -1.866 0.687 1.00 96.81 93 ILE A CA 1
ATOM 709 C C . ILE A 1 93 ? 9.037 -1.139 1.885 1.00 96.81 93 ILE A C 1
ATOM 711 O O . ILE A 1 93 ? 7.815 -0.986 1.942 1.00 96.81 93 ILE A O 1
ATOM 715 N N . ALA A 1 94 ? 9.860 -0.665 2.823 1.00 91.75 94 ALA A N 1
ATOM 716 C CA . ALA A 1 94 ? 9.405 0.065 4.000 1.00 91.75 94 ALA A CA 1
ATOM 717 C C . ALA A 1 94 ? 8.637 1.329 3.602 1.00 91.75 94 ALA A C 1
ATOM 719 O O . ALA A 1 94 ? 7.548 1.569 4.125 1.00 91.75 94 ALA A O 1
ATOM 720 N N . SER A 1 95 ? 9.153 2.088 2.633 1.00 84.38 95 SER A N 1
ATOM 721 C CA . SER A 1 95 ? 8.483 3.283 2.124 1.00 84.38 95 SER A CA 1
ATOM 722 C C . SER A 1 95 ? 7.172 2.947 1.402 1.00 84.38 95 SER A C 1
ATOM 724 O O . SER A 1 95 ? 6.126 3.517 1.721 1.00 84.38 95 SER A O 1
ATOM 726 N N . ALA A 1 96 ? 7.180 1.950 0.507 1.00 90.38 96 ALA A N 1
ATOM 727 C CA . ALA A 1 96 ? 5.981 1.508 -0.211 1.00 90.38 96 ALA A CA 1
ATOM 728 C C . ALA A 1 96 ? 4.859 1.038 0.734 1.00 90.38 96 ALA A C 1
ATOM 730 O O . ALA A 1 96 ? 3.676 1.275 0.485 1.00 90.38 96 ALA A O 1
ATOM 731 N N . CYS A 1 97 ? 5.222 0.401 1.849 1.00 94.31 97 CYS A N 1
ATOM 732 C CA . CYS A 1 97 ? 4.276 -0.115 2.835 1.00 94.31 97 CYS A CA 1
ATOM 733 C C . CYS A 1 97 ? 4.007 0.841 4.008 1.00 94.31 97 CYS A C 1
ATOM 735 O O . CYS A 1 97 ? 3.226 0.503 4.906 1.00 94.31 97 CYS A O 1
ATOM 737 N N . ASN A 1 98 ? 4.586 2.046 4.000 1.00 89.31 98 ASN A N 1
ATOM 738 C CA . ASN A 1 98 ? 4.516 2.978 5.123 1.00 89.31 98 ASN A CA 1
ATOM 739 C C . ASN A 1 98 ? 3.078 3.419 5.437 1.00 89.31 98 ASN A C 1
ATOM 741 O O . ASN A 1 98 ? 2.692 3.489 6.600 1.00 89.31 98 ASN A O 1
ATOM 745 N N . VAL A 1 99 ? 2.234 3.633 4.420 1.00 84.00 99 VAL A N 1
ATOM 746 C CA . VAL A 1 99 ? 0.815 3.987 4.631 1.00 84.00 99 VAL A CA 1
ATOM 747 C C . VAL A 1 99 ? 0.087 2.889 5.409 1.00 84.00 99 VAL A C 1
ATOM 749 O O . VAL A 1 99 ? -0.642 3.171 6.363 1.00 84.00 99 VAL A O 1
ATOM 752 N N . ALA A 1 100 ? 0.327 1.627 5.044 1.00 87.56 100 ALA A N 1
ATOM 753 C CA . ALA A 1 100 ? -0.288 0.496 5.719 1.00 87.56 100 ALA A CA 1
ATOM 754 C C . ALA A 1 100 ? 0.185 0.381 7.174 1.00 87.56 100 ALA A C 1
ATOM 756 O O . ALA A 1 100 ? -0.645 0.186 8.068 1.00 87.56 100 ALA A O 1
ATOM 757 N N . ARG A 1 101 ? 1.490 0.582 7.404 1.00 89.31 101 ARG A N 1
ATOM 758 C CA . ARG A 1 101 ? 2.108 0.630 8.735 1.00 89.31 101 ARG A CA 1
ATOM 759 C C . ARG A 1 101 ? 1.496 1.731 9.599 1.00 89.31 101 ARG A C 1
ATOM 761 O O . ARG A 1 101 ? 1.079 1.476 10.724 1.00 89.31 101 ARG A O 1
ATOM 768 N N . GLN A 1 102 ? 1.397 2.943 9.060 1.00 84.06 102 GLN A N 1
ATOM 769 C CA . GLN A 1 102 ? 0.967 4.115 9.815 1.00 84.06 102 GLN A CA 1
ATOM 770 C C . GLN A 1 102 ? -0.541 4.168 10.049 1.00 84.06 102 GLN A C 1
ATOM 772 O O . GLN A 1 102 ? -0.952 4.677 11.085 1.00 84.06 102 GLN A O 1
ATOM 777 N N . PHE A 1 103 ? -1.381 3.678 9.133 1.00 85.50 103 PHE A N 1
ATOM 778 C CA . PHE A 1 103 ? -2.821 3.976 9.184 1.00 85.50 103 PHE A CA 1
ATOM 779 C C . PHE A 1 103 ? -3.748 2.772 9.047 1.00 85.50 103 PHE A C 1
ATOM 781 O O . PHE A 1 103 ? -4.921 2.876 9.403 1.00 85.50 103 PHE A O 1
ATOM 788 N N . ASN A 1 104 ? -3.286 1.636 8.525 1.00 88.75 104 ASN A N 1
ATOM 789 C CA . ASN A 1 104 ? -4.179 0.505 8.241 1.00 88.75 104 ASN A CA 1
ATOM 790 C C . ASN A 1 104 ? -4.038 -0.655 9.230 1.00 88.75 104 ASN A C 1
ATOM 792 O O . ASN A 1 104 ? -4.947 -1.487 9.323 1.00 88.75 104 ASN A O 1
ATOM 796 N N . GLY A 1 105 ? -2.948 -0.673 9.994 1.00 94.12 105 GLY A N 1
ATOM 797 C CA . GLY A 1 105 ? -2.694 -1.652 11.039 1.00 94.12 105 GLY A CA 1
ATOM 798 C C . GLY A 1 105 ? -1.852 -2.842 10.563 1.00 94.12 105 GLY A C 1
ATOM 799 O O . GLY A 1 105 ? -1.576 -2.995 9.367 1.00 94.12 105 GLY A O 1
ATOM 800 N N . PRO A 1 106 ? -1.455 -3.724 11.496 1.00 97.31 106 PRO A N 1
ATOM 801 C CA . PRO A 1 106 ? -0.397 -4.707 11.271 1.00 97.31 106 PRO A CA 1
ATOM 802 C C . PRO A 1 106 ? -0.746 -5.729 10.187 1.00 97.31 106 PRO A C 1
ATOM 804 O O . PRO A 1 106 ? 0.075 -6.023 9.327 1.00 97.31 106 PRO A O 1
ATOM 807 N N . ALA A 1 107 ? -1.987 -6.222 10.138 1.00 97.69 107 ALA A N 1
ATOM 808 C CA . ALA A 1 107 ? -2.387 -7.214 9.138 1.00 97.69 107 ALA A CA 1
ATOM 809 C C . ALA A 1 107 ? -2.294 -6.684 7.694 1.00 97.69 107 ALA A C 1
ATOM 811 O O . ALA A 1 107 ? -1.947 -7.430 6.776 1.00 97.69 107 ALA A O 1
ATOM 812 N N . LYS A 1 108 ? -2.600 -5.396 7.487 1.00 97.38 108 LYS A N 1
ATOM 813 C CA . LYS A 1 108 ? -2.495 -4.737 6.179 1.00 97.38 108 LYS A CA 1
ATOM 814 C C . LYS A 1 108 ? -1.045 -4.434 5.826 1.00 97.38 108 LYS A C 1
ATOM 816 O O . LYS A 1 108 ? -0.653 -4.678 4.690 1.00 97.38 108 LYS A O 1
ATOM 821 N N . TYR A 1 109 ? -0.255 -3.992 6.802 1.00 97.44 109 TYR A N 1
ATOM 822 C CA . TYR A 1 109 ? 1.185 -3.812 6.645 1.00 97.44 109 TYR A CA 1
ATOM 823 C C . TYR A 1 109 ? 1.879 -5.120 6.234 1.00 97.44 109 TYR A C 1
ATOM 825 O O . TYR A 1 109 ? 2.509 -5.178 5.182 1.00 97.44 109 TYR A O 1
ATOM 833 N N . TYR A 1 110 ? 1.648 -6.212 6.965 1.00 97.94 110 TYR A N 1
ATOM 834 C CA . TYR A 1 110 ? 2.194 -7.534 6.640 1.00 97.94 110 TYR A CA 1
ATOM 835 C C . TYR A 1 110 ? 1.680 -8.098 5.311 1.00 97.94 110 TYR A C 1
ATOM 837 O O . TYR A 1 110 ? 2.354 -8.908 4.676 1.00 97.94 110 TYR A O 1
ATOM 845 N N . GLY A 1 111 ? 0.469 -7.716 4.893 1.00 97.94 111 GLY A N 1
ATOM 846 C CA . GLY A 1 111 ? -0.034 -7.976 3.543 1.00 97.94 111 GLY A CA 1
ATOM 847 C C . GLY A 1 111 ? 0.833 -7.300 2.485 1.00 97.94 111 GLY A C 1
ATOM 848 O O . GLY A 1 111 ? 1.388 -7.987 1.635 1.00 97.94 111 GLY A O 1
ATOM 849 N N . CYS A 1 112 ? 1.036 -5.987 2.616 1.00 97.19 112 CYS A N 1
ATOM 850 C CA . CYS A 1 112 ? 1.875 -5.208 1.708 1.00 97.19 112 CYS A CA 1
ATOM 851 C C . CYS A 1 112 ? 3.303 -5.763 1.602 1.00 97.19 112 CYS A C 1
ATOM 853 O O . CYS A 1 112 ? 3.803 -5.946 0.495 1.00 97.19 112 CYS A O 1
ATOM 855 N N . LEU A 1 113 ? 3.939 -6.103 2.731 1.00 97.81 113 LEU A N 1
ATOM 856 C CA . LEU A 1 113 ? 5.287 -6.681 2.729 1.00 97.81 113 LEU A CA 1
ATOM 857 C C . LEU A 1 113 ? 5.359 -7.976 1.905 1.00 97.81 113 LEU A C 1
ATOM 859 O O . LEU A 1 113 ? 6.280 -8.164 1.112 1.00 97.81 113 LEU A O 1
ATOM 863 N N . ARG A 1 114 ? 4.369 -8.866 2.049 1.00 97.00 114 ARG A N 1
ATOM 864 C CA . ARG A 1 114 ? 4.303 -10.118 1.278 1.00 97.00 114 ARG A CA 1
ATOM 865 C C . ARG A 1 114 ? 4.049 -9.877 -0.204 1.00 97.00 114 ARG A C 1
ATOM 867 O O . ARG A 1 114 ? 4.640 -10.576 -1.023 1.00 97.00 114 ARG A O 1
ATOM 874 N N . ASP A 1 115 ? 3.217 -8.898 -0.543 1.00 96.12 115 ASP A N 1
ATOM 875 C CA . ASP A 1 115 ? 2.971 -8.523 -1.935 1.00 96.12 115 ASP A CA 1
ATOM 876 C C . ASP A 1 115 ? 4.259 -7.993 -2.588 1.00 96.12 115 ASP A C 1
ATOM 878 O O . ASP A 1 115 ? 4.616 -8.424 -3.686 1.00 96.12 115 ASP A O 1
ATOM 882 N N . GLN A 1 116 ? 5.019 -7.145 -1.881 1.00 97.31 116 GLN A N 1
ATOM 883 C CA . GLN A 1 116 ? 6.321 -6.644 -2.339 1.00 97.31 116 GLN A CA 1
ATOM 884 C C . GLN A 1 116 ? 7.350 -7.769 -2.504 1.00 97.31 116 GLN A C 1
ATOM 886 O O . GLN A 1 116 ? 7.991 -7.863 -3.550 1.00 97.31 116 GLN A O 1
ATOM 891 N N . LEU A 1 117 ? 7.465 -8.670 -1.522 1.00 96.38 117 LEU A N 1
ATOM 892 C CA . LEU A 1 117 ? 8.321 -9.857 -1.618 1.00 96.38 117 LEU A CA 1
ATOM 893 C C . LEU A 1 117 ? 7.930 -10.751 -2.802 1.00 96.38 117 LEU A C 1
ATOM 895 O O . LEU A 1 117 ? 8.791 -11.237 -3.534 1.00 96.38 117 LEU A O 1
ATOM 899 N N . GLY A 1 118 ? 6.630 -10.966 -3.014 1.00 95.25 118 GLY A N 1
ATOM 900 C CA . GLY A 1 118 ? 6.107 -11.753 -4.129 1.00 95.25 118 GLY A CA 1
ATOM 901 C C . GLY A 1 118 ? 6.420 -11.131 -5.491 1.00 95.25 118 GLY A C 1
ATOM 902 O O . GLY A 1 118 ? 6.816 -11.842 -6.418 1.00 95.25 118 GLY A O 1
ATOM 903 N N . ALA A 1 119 ? 6.296 -9.808 -5.609 1.00 94.38 119 ALA A N 1
ATOM 904 C CA . ALA A 1 119 ? 6.646 -9.074 -6.822 1.00 94.38 119 ALA A CA 1
ATOM 905 C C . ALA A 1 119 ? 8.162 -9.085 -7.087 1.00 94.38 119 ALA A C 1
ATOM 907 O O . ALA A 1 119 ? 8.592 -9.253 -8.232 1.00 94.38 119 ALA A O 1
ATOM 908 N N . LEU A 1 120 ? 8.970 -8.955 -6.030 1.00 94.56 120 LEU A N 1
ATOM 909 C CA . LEU A 1 120 ? 10.429 -8.935 -6.108 1.00 94.56 120 LEU A CA 1
ATOM 910 C C . LEU A 1 120 ? 11.010 -10.285 -6.540 1.00 94.56 120 LEU A C 1
ATOM 912 O O . LEU A 1 120 ? 11.915 -10.316 -7.363 1.00 94.56 120 LEU A O 1
ATOM 916 N N . ARG A 1 121 ? 10.435 -11.410 -6.091 1.00 91.25 121 ARG A N 1
ATOM 917 C CA . ARG A 1 121 ? 10.854 -12.761 -6.525 1.00 91.25 121 ARG A CA 1
ATOM 918 C C . ARG A 1 121 ? 10.853 -12.950 -8.045 1.00 91.25 121 ARG A C 1
ATOM 920 O O . ARG A 1 121 ? 11.632 -13.744 -8.557 1.00 91.25 121 ARG A O 1
ATOM 927 N N . ASN A 1 122 ? 9.983 -12.231 -8.753 1.00 87.50 122 ASN A N 1
ATOM 928 C CA . ASN A 1 122 ? 9.862 -12.286 -10.212 1.00 87.50 122 ASN A CA 1
ATOM 929 C C . ASN A 1 122 ? 10.525 -11.090 -10.916 1.00 87.50 122 ASN A C 1
ATOM 931 O O . ASN A 1 122 ? 10.354 -10.913 -12.122 1.00 87.50 122 ASN A O 1
ATOM 935 N N . SER A 1 123 ? 11.248 -10.249 -10.176 1.00 89.00 123 SER A 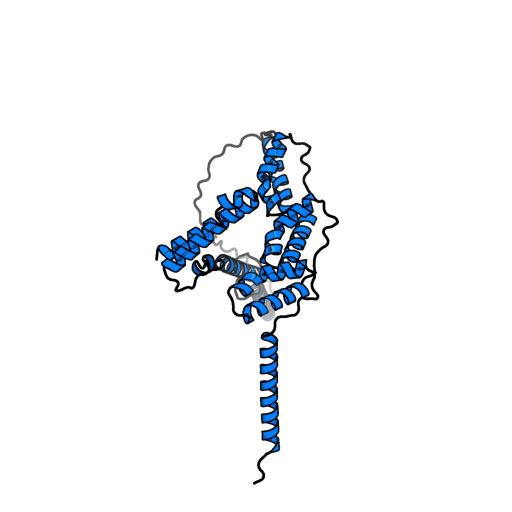N 1
ATOM 936 C CA . SER A 1 123 ? 11.825 -9.004 -10.673 1.00 89.00 123 SER A CA 1
ATOM 937 C C . SER A 1 123 ? 13.305 -8.937 -10.315 1.00 89.00 123 SER A C 1
ATOM 939 O O . SER A 1 123 ? 13.660 -8.659 -9.176 1.00 89.00 123 SER A O 1
ATOM 941 N N . ALA A 1 124 ? 14.173 -9.145 -11.302 1.00 90.00 124 ALA A N 1
ATOM 942 C CA . ALA A 1 124 ? 15.603 -8.906 -11.145 1.00 90.00 124 ALA A CA 1
ATOM 943 C C . ALA A 1 124 ? 15.942 -7.431 -11.406 1.00 90.00 124 ALA A C 1
ATOM 945 O O . ALA A 1 124 ? 15.358 -6.798 -12.300 1.00 90.00 124 ALA A O 1
ATOM 946 N N . GLU A 1 125 ? 16.893 -6.909 -10.635 1.00 92.44 125 GLU A N 1
ATOM 947 C CA . GLU A 1 125 ? 17.474 -5.590 -10.859 1.00 92.44 125 GLU A CA 1
ATOM 948 C C . GLU A 1 125 ? 18.250 -5.586 -12.184 1.00 92.44 125 GLU A C 1
ATOM 950 O O . GLU A 1 125 ? 19.095 -6.460 -12.402 1.00 92.44 125 GLU A O 1
ATOM 955 N N . PRO A 1 126 ? 17.945 -4.666 -13.114 1.00 93.56 126 PRO A N 1
ATOM 956 C CA . PRO A 1 126 ? 18.698 -4.567 -14.351 1.00 93.56 126 PRO A CA 1
ATOM 957 C C . PRO A 1 126 ? 20.067 -3.939 -14.099 1.00 93.56 126 PRO A C 1
ATOM 959 O O . PRO A 1 126 ? 20.166 -2.879 -13.489 1.00 93.56 126 PRO A O 1
ATOM 962 N N . ASP A 1 127 ? 21.106 -4.551 -14.657 1.00 92.69 127 ASP A N 1
ATOM 963 C CA . ASP A 1 127 ? 22.423 -3.928 -14.741 1.00 92.69 127 ASP A CA 1
ATOM 964 C C . ASP A 1 127 ? 22.361 -2.707 -15.671 1.00 92.69 127 ASP A C 1
ATOM 966 O O . ASP A 1 127 ? 21.802 -2.795 -16.766 1.00 92.69 127 ASP A O 1
ATOM 970 N N . LEU A 1 128 ? 22.883 -1.567 -15.224 1.00 92.44 128 LEU A N 1
ATOM 971 C CA . LEU A 1 128 ? 22.975 -0.326 -16.002 1.00 92.44 128 LEU A CA 1
ATOM 972 C C . LEU A 1 128 ? 24.432 0.117 -16.198 1.00 92.44 128 LEU A C 1
ATOM 974 O O . LEU A 1 128 ? 24.667 1.220 -16.691 1.00 92.44 128 LEU A O 1
ATOM 978 N N . SER A 1 129 ? 25.407 -0.695 -15.776 1.00 92.62 129 SER A N 1
ATOM 979 C CA . SER A 1 129 ? 26.834 -0.348 -15.789 1.00 92.62 129 SER A CA 1
ATOM 980 C C . SER A 1 129 ? 27.403 -0.109 -17.193 1.00 92.62 129 SER A C 1
ATOM 982 O O . SER A 1 129 ? 28.449 0.518 -17.330 1.00 92.62 129 SER A O 1
ATOM 984 N N . ASP A 1 130 ? 26.693 -0.551 -18.232 1.00 92.81 130 ASP A N 1
ATOM 985 C CA . ASP A 1 130 ? 27.004 -0.312 -19.639 1.00 92.81 130 ASP A CA 1
ATOM 986 C C . ASP A 1 130 ? 26.622 1.094 -20.139 1.00 92.81 130 ASP A C 1
ATOM 988 O O . ASP A 1 130 ? 27.018 1.480 -21.239 1.00 92.81 130 ASP A O 1
ATOM 992 N N . LEU A 1 131 ? 25.857 1.861 -19.357 1.00 92.94 131 LEU A N 1
ATOM 993 C CA . LEU A 1 131 ? 25.390 3.205 -19.707 1.00 92.94 131 LEU A CA 1
ATOM 994 C C . LEU A 1 131 ? 26.312 4.301 -19.156 1.00 92.94 131 LEU A C 1
ATOM 996 O O . LEU A 1 131 ? 26.966 4.121 -18.127 1.00 92.94 131 LEU A O 1
ATOM 1000 N N . SER A 1 132 ? 26.325 5.470 -19.807 1.00 94.94 132 SER A N 1
ATOM 1001 C CA . SER A 1 132 ? 27.072 6.627 -19.294 1.00 94.94 132 SER A CA 1
ATOM 1002 C C . SER A 1 132 ? 26.472 7.138 -17.974 1.00 94.94 132 SER A C 1
ATOM 1004 O O . SER A 1 132 ? 25.267 6.972 -17.748 1.00 94.94 132 SER A O 1
ATOM 1006 N N . PRO A 1 133 ? 27.259 7.803 -17.107 1.00 95.50 133 PRO A N 1
ATOM 1007 C CA . PRO A 1 133 ? 26.749 8.371 -15.857 1.00 95.50 133 PRO A CA 1
ATOM 1008 C C . PRO A 1 133 ? 25.551 9.308 -16.067 1.00 95.50 133 PRO A C 1
ATOM 1010 O O . PRO A 1 133 ? 24.581 9.259 -15.315 1.00 95.50 133 PRO A O 1
ATOM 1013 N N . GLU A 1 134 ? 25.568 10.103 -17.140 1.00 91.50 134 GLU A N 1
ATOM 1014 C CA . GLU A 1 134 ? 24.472 11.012 -17.490 1.00 91.50 134 GLU A CA 1
ATOM 1015 C C . GLU A 1 134 ? 23.203 10.239 -17.878 1.00 91.50 134 GLU A C 1
ATOM 1017 O O . GLU A 1 134 ? 22.092 10.604 -17.489 1.00 91.50 134 GLU A O 1
ATOM 1022 N N . GLN A 1 135 ? 23.349 9.139 -18.625 1.00 93.81 135 GLN A N 1
ATOM 1023 C CA . GLN A 1 135 ? 22.230 8.266 -18.981 1.00 93.81 135 GLN A CA 1
ATOM 1024 C C . GLN A 1 135 ? 21.646 7.573 -17.749 1.00 93.81 135 GLN A C 1
ATOM 1026 O O . GLN A 1 135 ? 20.425 7.531 -17.592 1.00 93.81 135 GLN A O 1
ATOM 1031 N N . GLN A 1 136 ? 22.501 7.068 -16.859 1.00 94.69 136 GLN A N 1
ATOM 1032 C CA . GLN A 1 136 ? 22.078 6.458 -15.599 1.00 94.69 136 GLN A CA 1
ATOM 1033 C C . GLN A 1 136 ? 21.292 7.452 -14.740 1.00 94.69 136 GLN A C 1
ATOM 1035 O O . GLN A 1 136 ? 20.206 7.123 -14.263 1.00 94.69 136 GLN A O 1
ATOM 1040 N N . GLU A 1 137 ? 21.781 8.686 -14.600 1.00 92.19 137 GLU A N 1
ATOM 1041 C CA . GLU A 1 137 ? 21.108 9.731 -13.829 1.00 92.19 137 GLU A CA 1
ATOM 1042 C C . GLU A 1 137 ? 19.720 10.066 -14.396 1.00 92.19 137 GLU A C 1
ATOM 1044 O O . GLU A 1 137 ? 18.740 10.132 -13.648 1.00 92.19 137 GLU A O 1
ATOM 1049 N N . MET A 1 138 ? 19.594 10.212 -15.719 1.00 88.88 138 MET A N 1
ATOM 1050 C CA . MET A 1 138 ? 18.294 10.443 -16.361 1.00 88.88 138 MET A CA 1
ATOM 1051 C C . MET A 1 138 ? 17.307 9.303 -16.083 1.00 88.88 138 MET A C 1
ATOM 1053 O O . MET A 1 138 ? 16.148 9.556 -15.741 1.00 88.88 138 MET A O 1
ATOM 1057 N N . ILE A 1 139 ? 17.766 8.050 -16.178 1.00 93.69 139 ILE A N 1
ATOM 1058 C CA . ILE A 1 139 ? 16.947 6.867 -15.888 1.00 93.69 139 ILE A CA 1
ATOM 1059 C C . ILE A 1 139 ? 16.520 6.852 -14.414 1.00 93.69 139 ILE A C 1
ATOM 1061 O O . ILE A 1 139 ? 15.341 6.639 -14.112 1.00 93.69 139 ILE A O 1
ATOM 1065 N N . PHE A 1 140 ? 17.442 7.107 -13.484 1.00 90.62 140 PHE A N 1
ATOM 1066 C CA . PHE A 1 140 ? 17.133 7.136 -12.055 1.00 90.62 140 PHE A CA 1
ATOM 1067 C C . PHE A 1 140 ? 16.130 8.232 -11.706 1.00 90.62 140 PHE A C 1
ATOM 1069 O O . PHE A 1 140 ? 15.179 7.970 -10.966 1.00 90.62 140 PHE A O 1
ATOM 1076 N N . ASN A 1 141 ? 16.277 9.420 -12.292 1.00 83.69 141 ASN A N 1
ATOM 1077 C CA . ASN A 1 141 ? 15.335 10.519 -12.114 1.00 83.69 141 ASN A CA 1
ATOM 1078 C C . ASN A 1 141 ? 13.940 10.177 -12.654 1.00 83.69 141 ASN A C 1
ATOM 1080 O O . ASN A 1 141 ? 12.945 10.424 -11.967 1.00 83.69 141 ASN A O 1
ATOM 1084 N N . ALA A 1 142 ? 13.854 9.541 -13.827 1.00 87.69 142 ALA A N 1
ATOM 1085 C CA . ALA A 1 142 ? 12.586 9.081 -14.395 1.00 87.69 142 ALA A CA 1
ATOM 1086 C C . ALA A 1 142 ? 11.894 8.030 -13.507 1.00 87.69 142 ALA A C 1
ATOM 1088 O O . ALA A 1 142 ? 10.671 8.032 -13.364 1.00 87.69 142 ALA A O 1
ATOM 1089 N N . CYS A 1 143 ? 12.673 7.158 -12.865 1.00 90.62 143 CYS A N 1
ATOM 1090 C CA . CYS A 1 143 ? 12.166 6.067 -12.034 1.00 90.62 143 CYS A CA 1
ATOM 1091 C C . CYS A 1 143 ? 12.080 6.395 -10.532 1.00 90.62 143 CYS A C 1
ATOM 1093 O O . CYS A 1 143 ? 11.702 5.531 -9.734 1.00 90.62 143 CYS A O 1
ATOM 1095 N N . ARG A 1 144 ? 12.368 7.642 -10.133 1.00 90.38 144 ARG A N 1
ATOM 1096 C CA . ARG A 1 144 ? 12.422 8.083 -8.729 1.00 90.38 144 ARG A CA 1
ATOM 1097 C C . ARG A 1 144 ? 11.131 7.812 -7.959 1.00 90.38 144 ARG A C 1
ATOM 1099 O O . ARG A 1 144 ? 11.185 7.355 -6.824 1.00 90.38 144 ARG A O 1
ATOM 1106 N N . VAL A 1 145 ? 9.969 8.055 -8.569 1.00 81.88 145 VAL A N 1
ATOM 1107 C CA . VAL A 1 145 ? 8.664 7.833 -7.914 1.00 81.88 145 VAL A CA 1
ATOM 1108 C C . VAL A 1 145 ? 8.456 6.355 -7.591 1.00 81.88 145 VAL A C 1
ATOM 1110 O O . VAL A 1 145 ? 8.006 6.022 -6.497 1.00 81.88 145 VAL A O 1
ATOM 1113 N N . ALA A 1 146 ? 8.822 5.466 -8.518 1.00 81.50 146 ALA A N 1
ATOM 1114 C CA . ALA A 1 146 ? 8.699 4.030 -8.306 1.00 81.50 146 ALA A CA 1
ATOM 1115 C C . ALA A 1 146 ? 9.608 3.552 -7.167 1.00 81.50 146 ALA A C 1
ATOM 1117 O O . ALA A 1 146 ? 9.152 2.806 -6.302 1.00 81.50 146 ALA A O 1
ATOM 1118 N N . ARG A 1 147 ? 10.848 4.059 -7.129 1.00 84.69 147 ARG A N 1
ATOM 1119 C CA . ARG A 1 147 ? 11.810 3.812 -6.047 1.00 84.69 147 ARG A CA 1
ATOM 1120 C C . ARG A 1 147 ? 11.277 4.278 -4.693 1.00 84.69 147 ARG A C 1
ATOM 1122 O O . ARG A 1 147 ? 11.337 3.534 -3.726 1.00 84.69 147 ARG A O 1
ATOM 1129 N N . GLN A 1 148 ? 10.754 5.501 -4.632 1.00 82.25 148 GLN A N 1
ATOM 1130 C CA . GLN A 1 148 ? 10.410 6.138 -3.365 1.00 82.25 148 GLN A CA 1
ATOM 1131 C C . GLN A 1 148 ? 9.061 5.682 -2.799 1.00 82.25 148 GLN A C 1
ATOM 1133 O O . GLN A 1 148 ? 8.933 5.611 -1.586 1.00 82.25 148 GLN A O 1
ATOM 1138 N N . PHE A 1 149 ? 8.055 5.381 -3.626 1.00 80.69 149 PHE A N 1
ATOM 1139 C CA . PHE A 1 149 ? 6.678 5.197 -3.132 1.00 80.69 149 PHE A CA 1
ATOM 1140 C C . PHE A 1 149 ? 6.002 3.891 -3.551 1.00 80.69 149 PHE A C 1
ATOM 1142 O O . PHE A 1 149 ? 4.971 3.544 -2.981 1.00 80.69 149 PHE A O 1
ATOM 1149 N N . ILE A 1 150 ? 6.527 3.180 -4.552 1.00 84.38 150 ILE A N 1
ATOM 1150 C CA . ILE A 1 150 ? 5.830 2.019 -5.134 1.00 84.38 150 ILE A CA 1
ATOM 1151 C C . ILE A 1 150 ? 6.502 0.703 -4.735 1.00 84.38 150 ILE A C 1
ATOM 1153 O O . ILE A 1 150 ? 5.810 -0.275 -4.450 1.00 84.38 150 ILE A O 1
ATOM 1157 N N . GLY A 1 151 ? 7.835 0.677 -4.710 1.00 89.62 151 GLY A N 1
ATOM 1158 C CA . GLY A 1 151 ? 8.629 -0.471 -4.277 1.00 89.62 151 GLY A CA 1
ATOM 1159 C C . GLY A 1 151 ? 9.577 -1.014 -5.354 1.00 89.62 151 GLY A C 1
ATOM 1160 O O . GLY A 1 151 ? 9.541 -0.583 -6.516 1.00 89.62 151 GLY A O 1
ATOM 1161 N N . PRO A 1 152 ? 10.436 -1.983 -4.985 1.00 95.00 152 PRO A N 1
ATOM 1162 C CA . PRO A 1 152 ? 11.582 -2.401 -5.793 1.00 95.00 152 PRO A CA 1
ATOM 1163 C C . PRO A 1 152 ? 11.193 -3.025 -7.137 1.00 95.00 152 PRO A C 1
ATOM 1165 O O . PRO A 1 152 ? 11.776 -2.688 -8.161 1.00 95.00 152 PRO A O 1
ATOM 1168 N N . ALA A 1 153 ? 10.161 -3.873 -7.185 1.00 94.44 153 ALA A N 1
ATOM 1169 C CA . ALA A 1 153 ? 9.740 -4.514 -8.435 1.00 94.44 153 ALA A CA 1
ATOM 1170 C C . ALA A 1 153 ? 9.283 -3.490 -9.493 1.00 94.44 153 ALA A C 1
ATOM 1172 O O . ALA A 1 153 ? 9.660 -3.572 -10.664 1.00 94.44 153 ALA A O 1
ATOM 1173 N N . SER A 1 154 ? 8.505 -2.487 -9.076 1.00 93.12 154 SER A N 1
ATOM 1174 C CA . SER A 1 154 ? 8.062 -1.391 -9.944 1.00 93.12 154 SER A CA 1
ATOM 1175 C C . SER A 1 154 ? 9.224 -0.503 -10.378 1.00 93.12 154 SER A C 1
ATOM 1177 O O . SER A 1 154 ? 9.283 -0.100 -11.540 1.00 93.12 154 SER A O 1
ATOM 1179 N N . TYR A 1 155 ? 10.174 -0.244 -9.477 1.00 94.88 155 TYR A N 1
ATOM 1180 C CA . TYR A 1 155 ? 11.405 0.465 -9.809 1.00 94.88 155 TYR A CA 1
ATOM 1181 C C . TYR A 1 155 ? 12.211 -0.284 -10.878 1.00 94.88 155 TYR A C 1
ATOM 1183 O O . TYR A 1 155 ? 12.500 0.285 -11.927 1.00 94.88 155 TYR A O 1
ATOM 1191 N N . TYR A 1 156 ? 12.461 -1.582 -10.698 1.00 96.38 156 TYR A N 1
ATOM 1192 C CA . TYR A 1 156 ? 13.191 -2.408 -11.665 1.00 96.38 156 TYR A CA 1
ATOM 1193 C C . TYR A 1 156 ? 12.481 -2.518 -13.020 1.00 96.38 156 TYR A C 1
ATOM 1195 O O . TYR A 1 156 ? 13.132 -2.489 -14.066 1.00 96.38 156 TYR A O 1
ATOM 1203 N N . ASN A 1 157 ? 11.146 -2.604 -13.028 1.00 94.38 157 ASN A N 1
ATOM 1204 C CA . ASN A 1 157 ? 10.356 -2.543 -14.261 1.00 94.38 157 ASN A CA 1
ATOM 1205 C C . ASN A 1 157 ? 10.551 -1.205 -14.992 1.00 94.38 157 ASN A C 1
ATOM 1207 O O . ASN A 1 157 ? 10.739 -1.198 -16.210 1.00 94.38 157 ASN A O 1
ATOM 1211 N N . CYS A 1 158 ? 10.551 -0.088 -14.260 1.00 93.94 158 CYS A N 1
ATOM 1212 C CA . CYS A 1 158 ? 10.821 1.228 -14.831 1.00 93.94 158 CYS A CA 1
ATOM 1213 C C . CYS A 1 158 ? 12.235 1.306 -15.419 1.00 93.94 158 CYS A C 1
ATOM 1215 O O . CYS A 1 158 ? 12.380 1.682 -16.581 1.00 93.94 158 CYS A O 1
ATOM 1217 N N . LEU A 1 159 ? 13.260 0.875 -14.672 1.00 95.94 159 LEU A N 1
ATOM 1218 C CA . LEU A 1 159 ? 14.649 0.868 -15.143 1.00 95.94 159 LEU A CA 1
ATOM 1219 C C . LEU A 1 159 ? 14.799 0.074 -16.450 1.00 95.94 159 LEU A C 1
ATOM 1221 O O . LEU A 1 159 ? 15.384 0.570 -17.414 1.00 95.94 159 LEU A O 1
ATOM 1225 N N . ARG A 1 160 ? 14.203 -1.126 -16.522 1.00 94.44 160 ARG A N 1
ATOM 1226 C CA . ARG A 1 160 ? 14.185 -1.946 -17.746 1.00 94.44 160 ARG A CA 1
ATOM 1227 C C . ARG A 1 160 ? 13.514 -1.226 -18.913 1.00 94.44 160 ARG A C 1
ATOM 1229 O O . ARG A 1 160 ? 14.047 -1.243 -20.019 1.00 94.44 160 ARG A O 1
ATOM 1236 N N . SER A 1 161 ? 12.372 -0.582 -18.673 1.00 93.12 161 SER A N 1
ATOM 1237 C CA . SER A 1 161 ? 11.652 0.167 -19.707 1.00 93.12 161 SER A CA 1
ATOM 1238 C C . SER A 1 161 ? 12.466 1.348 -20.237 1.00 93.12 161 SER A C 1
ATOM 1240 O O . SER A 1 161 ? 12.510 1.558 -21.446 1.00 93.12 161 SER A O 1
ATOM 1242 N N . GLN A 1 162 ? 13.110 2.115 -19.354 1.00 94.62 162 GLN A N 1
ATOM 1243 C CA . GLN A 1 162 ? 13.915 3.268 -19.755 1.00 94.62 162 GLN A CA 1
ATOM 1244 C C . GLN A 1 162 ? 15.161 2.828 -20.532 1.00 94.62 162 GLN A C 1
ATOM 1246 O O . GLN A 1 162 ? 15.416 3.345 -21.618 1.00 94.62 162 GLN A O 1
ATOM 1251 N N . ARG A 1 163 ? 15.880 1.801 -20.053 1.00 93.69 163 ARG A N 1
ATOM 1252 C CA . ARG A 1 163 ? 17.035 1.229 -20.767 1.00 93.69 163 ARG A CA 1
ATOM 1253 C C . ARG A 1 163 ? 16.652 0.706 -22.154 1.00 93.69 163 ARG A C 1
ATOM 1255 O O . ARG A 1 163 ? 17.348 0.995 -23.124 1.00 93.69 163 ARG A O 1
ATOM 1262 N N . ALA A 1 164 ? 15.534 -0.014 -22.271 1.00 89.75 164 ALA A N 1
ATOM 1263 C CA . ALA A 1 164 ? 15.033 -0.489 -23.562 1.00 89.75 164 ALA A CA 1
ATOM 1264 C C . ALA A 1 164 ? 14.680 0.672 -24.510 1.00 89.75 164 ALA A C 1
ATOM 1266 O O . ALA A 1 164 ? 14.962 0.599 -25.705 1.00 89.75 164 ALA A O 1
ATOM 1267 N N . GLY A 1 165 ? 14.117 1.760 -23.975 1.00 88.06 165 GLY A N 1
ATOM 1268 C CA . GLY A 1 165 ? 13.838 2.983 -24.728 1.00 88.06 165 GLY A CA 1
ATOM 1269 C C . GLY A 1 165 ? 15.099 3.654 -25.281 1.00 88.06 165 GLY A C 1
ATOM 1270 O O . GLY A 1 165 ? 15.087 4.095 -26.428 1.00 88.06 165 GLY A O 1
ATOM 1271 N N . LEU A 1 166 ? 16.195 3.682 -24.513 1.00 83.81 166 LEU A N 1
ATOM 1272 C CA . LEU A 1 166 ? 17.494 4.181 -24.986 1.00 83.81 166 LEU A CA 1
ATOM 1273 C C . LEU A 1 166 ? 18.091 3.264 -26.065 1.00 83.81 166 LEU A C 1
ATOM 1275 O O . LEU A 1 166 ? 18.550 3.749 -27.096 1.00 83.81 166 LEU A O 1
ATOM 1279 N N . ALA A 1 167 ? 18.036 1.943 -25.872 1.00 76.19 167 ALA A N 1
ATOM 1280 C CA . ALA A 1 167 ? 18.542 0.979 -26.851 1.00 76.19 167 ALA A CA 1
ATOM 1281 C C . ALA A 1 167 ? 17.805 1.072 -28.202 1.00 76.19 167 ALA A C 1
ATOM 1283 O O . ALA A 1 167 ? 18.431 0.982 -29.258 1.00 76.19 167 ALA A O 1
ATOM 1284 N N . ALA A 1 168 ? 16.491 1.320 -28.184 1.00 73.50 168 ALA A N 1
ATOM 1285 C CA . ALA A 1 168 ? 15.688 1.503 -29.394 1.00 73.50 168 ALA A CA 1
ATOM 1286 C C . ALA A 1 168 ? 16.053 2.770 -30.192 1.00 73.50 168 ALA A C 1
ATOM 1288 O O . ALA A 1 168 ? 15.839 2.802 -31.400 1.00 73.50 168 ALA A O 1
ATOM 1289 N N . GLN A 1 169 ? 16.623 3.795 -29.547 1.00 63.19 169 GLN A N 1
ATOM 1290 C CA . GLN A 1 169 ? 17.086 5.020 -30.216 1.00 63.19 169 GLN A CA 1
ATOM 1291 C C . GLN A 1 169 ? 18.476 4.868 -30.857 1.00 63.19 169 GLN A C 1
ATOM 1293 O O . GLN A 1 169 ? 18.842 5.668 -31.712 1.00 63.19 169 GLN A O 1
ATOM 1298 N N . ILE A 1 170 ? 19.244 3.850 -30.450 1.00 57.53 170 ILE A N 1
ATOM 1299 C CA . ILE A 1 170 ? 20.627 3.601 -30.896 1.00 57.53 170 ILE A CA 1
ATOM 1300 C C . ILE A 1 170 ? 20.695 2.434 -31.900 1.00 57.53 170 ILE A C 1
ATOM 1302 O O . ILE A 1 170 ? 21.705 2.260 -32.583 1.00 57.53 170 ILE A O 1
ATOM 1306 N N . ALA A 1 171 ? 19.624 1.643 -32.038 1.00 45.72 171 ALA A N 1
ATOM 1307 C CA . ALA A 1 171 ? 19.551 0.598 -33.050 1.00 45.72 171 ALA A CA 1
ATOM 1308 C C . ALA A 1 171 ? 19.769 1.208 -34.451 1.00 45.72 171 ALA A C 1
ATOM 1310 O O . ALA A 1 171 ? 19.055 2.145 -34.820 1.00 45.72 171 ALA A O 1
ATOM 1311 N N . PRO A 1 172 ? 20.732 0.705 -35.250 1.00 44.34 172 PRO A N 1
ATOM 1312 C CA . PRO A 1 172 ? 20.883 1.164 -36.616 1.00 44.34 172 PRO A CA 1
ATOM 1313 C C . PRO A 1 172 ? 19.571 0.886 -37.338 1.00 44.34 172 PRO A C 1
ATOM 1315 O O . PRO A 1 172 ? 19.063 -0.239 -37.311 1.00 44.34 172 PRO A O 1
ATOM 1318 N N . VAL A 1 173 ? 19.032 1.923 -37.977 1.00 40.34 173 VAL A N 1
ATOM 1319 C CA . VAL A 1 173 ? 18.005 1.794 -39.006 1.00 40.34 173 VAL A CA 1
ATOM 1320 C C . VAL A 1 173 ? 18.592 0.866 -40.069 1.00 40.34 173 VAL A C 1
ATOM 1322 O O . VAL A 1 173 ? 19.323 1.286 -40.960 1.00 40.34 173 VAL A O 1
ATOM 1325 N N . THR A 1 174 ? 18.359 -0.433 -39.920 1.00 43.91 174 THR A N 1
ATOM 1326 C CA . THR A 1 174 ? 18.581 -1.401 -40.984 1.00 43.91 174 THR A CA 1
ATOM 1327 C C . THR A 1 174 ? 17.405 -1.217 -41.906 1.00 43.91 174 THR A C 1
ATOM 1329 O O . THR A 1 174 ? 16.353 -1.796 -41.686 1.00 43.91 174 THR A O 1
ATOM 1332 N N . ASP A 1 175 ? 17.588 -0.307 -42.856 1.00 40.31 175 ASP A N 1
ATOM 1333 C CA . ASP A 1 175 ? 16.683 0.019 -43.948 1.00 40.31 175 ASP A CA 1
ATOM 1334 C C . ASP A 1 175 ? 16.212 -1.281 -44.636 1.00 40.31 175 ASP A C 1
ATOM 1336 O O . ASP A 1 175 ? 17.005 -1.924 -45.334 1.00 40.31 175 ASP A O 1
ATOM 1340 N N . PRO A 1 176 ? 14.956 -1.737 -44.467 1.00 45.81 176 PRO A N 1
ATOM 1341 C CA . PRO A 1 176 ? 14.366 -2.699 -45.373 1.00 45.81 176 PRO A CA 1
ATOM 1342 C C . PRO A 1 176 ? 13.607 -1.868 -46.400 1.00 45.81 176 PRO A C 1
ATOM 1344 O O . PRO A 1 176 ? 12.621 -1.212 -46.067 1.00 45.81 176 PRO A O 1
ATOM 1347 N N . GLY A 1 177 ? 14.115 -1.885 -47.632 1.00 42.41 177 GLY A N 1
ATOM 1348 C CA . GLY A 1 177 ? 13.619 -1.139 -48.782 1.00 42.41 177 GLY A CA 1
ATOM 1349 C C . GLY A 1 177 ? 12.142 -0.745 -48.722 1.00 42.41 177 GLY A C 1
ATOM 1350 O O . GLY A 1 177 ? 11.246 -1.560 -48.508 1.00 42.41 177 GLY A O 1
ATOM 1351 N N . THR A 1 178 ? 11.937 0.543 -48.959 1.00 38.28 178 THR A N 1
ATOM 1352 C CA . THR A 1 178 ? 10.673 1.244 -49.154 1.00 38.28 178 THR A CA 1
ATOM 1353 C C . THR A 1 178 ? 9.591 0.379 -49.814 1.00 38.28 178 THR A C 1
ATOM 1355 O O . THR A 1 178 ? 9.775 -0.085 -50.941 1.00 38.28 178 THR A O 1
ATOM 1358 N N . PRO A 1 179 ? 8.392 0.305 -49.214 1.00 42.94 179 PRO A N 1
ATOM 1359 C CA . PRO A 1 179 ? 7.170 0.267 -49.990 1.00 42.94 179 PRO A CA 1
ATOM 1360 C C . PRO A 1 179 ? 6.363 1.538 -49.730 1.00 42.94 179 PRO A C 1
ATOM 1362 O O . PRO A 1 179 ? 6.039 1.908 -48.602 1.00 42.94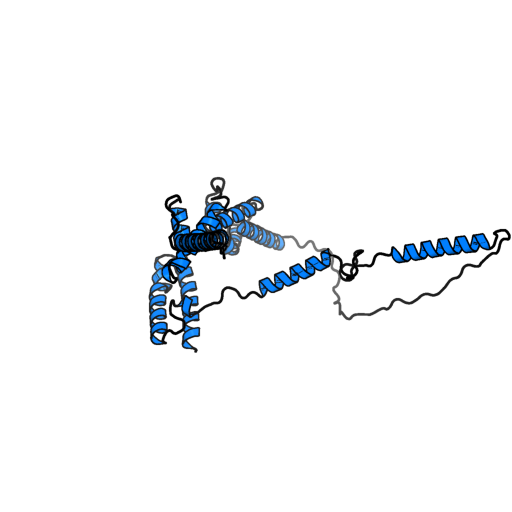 179 PRO A O 1
ATOM 1365 N N . THR A 1 180 ? 6.051 2.204 -50.832 1.00 34.78 180 THR A N 1
ATOM 1366 C CA . THR A 1 180 ? 5.137 3.331 -50.974 1.00 34.78 180 THR A CA 1
ATOM 1367 C C . THR A 1 180 ? 3.847 3.125 -50.171 1.00 34.78 180 THR A C 1
ATOM 1369 O O . THR A 1 180 ? 3.060 2.224 -50.456 1.00 34.78 180 THR A O 1
ATOM 1372 N N . VAL A 1 181 ? 3.600 3.998 -49.192 1.00 36.38 181 VAL A N 1
ATOM 1373 C CA . VAL A 1 181 ? 2.307 4.102 -48.506 1.00 36.38 181 VAL A CA 1
ATOM 1374 C C . VAL A 1 181 ? 1.339 4.860 -49.414 1.00 36.38 181 VAL A C 1
ATOM 1376 O O . VAL A 1 181 ? 1.546 6.033 -49.712 1.00 36.38 181 VAL A O 1
ATOM 1379 N N . SER A 1 182 ? 0.265 4.193 -49.836 1.00 37.31 182 SER A N 1
ATOM 1380 C CA . SER A 1 182 ? -1.000 4.848 -50.194 1.00 37.31 182 SER A CA 1
ATOM 1381 C C . SER A 1 182 ? -2.028 4.586 -49.083 1.00 37.31 182 SER A C 1
ATOM 1383 O O . SER A 1 182 ? -1.971 3.525 -48.456 1.00 37.31 182 SER A O 1
ATOM 1385 N N . PRO A 1 183 ? -2.948 5.525 -48.796 1.00 37.41 183 PRO A N 1
ATOM 1386 C CA . PRO A 1 183 ? -3.776 5.488 -47.593 1.00 37.41 183 PRO A CA 1
ATOM 1387 C C . PRO A 1 183 ? -5.022 4.603 -47.772 1.00 37.41 183 PRO A C 1
ATOM 1389 O O . PRO A 1 183 ? -5.625 4.631 -48.846 1.00 37.41 183 PRO A O 1
ATOM 1392 N N . PRO A 1 184 ? -5.491 3.875 -46.738 1.00 40.28 184 PRO A N 1
ATOM 1393 C CA . PRO A 1 184 ? -6.768 3.186 -46.810 1.00 40.28 184 PRO A CA 1
ATOM 1394 C C . PRO A 1 184 ? -7.907 4.091 -46.322 1.00 40.28 184 PRO A C 1
ATOM 1396 O O . PRO A 1 184 ? -8.001 4.447 -45.148 1.00 40.28 184 PRO A O 1
ATOM 1399 N N . THR A 1 185 ? -8.818 4.409 -47.237 1.00 31.09 185 THR A N 1
ATOM 1400 C CA . THR A 1 185 ? -10.178 4.854 -46.926 1.00 31.09 185 THR A CA 1
ATOM 1401 C C . THR A 1 185 ? -11.007 3.632 -46.528 1.00 31.09 185 THR A C 1
ATOM 1403 O O . THR A 1 185 ? -11.152 2.690 -47.306 1.00 31.09 185 THR A O 1
ATOM 1406 N N . GLN A 1 186 ? -11.551 3.631 -45.312 1.00 36.19 186 GLN A N 1
ATOM 1407 C CA . GLN A 1 186 ? -12.538 2.646 -44.873 1.00 36.19 186 GLN A CA 1
ATOM 1408 C C . GLN A 1 186 ? -13.936 3.071 -45.336 1.00 36.19 186 GLN A C 1
ATOM 1410 O O . GLN A 1 186 ? -14.401 4.140 -44.954 1.00 36.19 186 GLN A O 1
ATOM 1415 N N . GLN A 1 187 ? -14.634 2.208 -46.079 1.00 30.78 187 GLN A N 1
ATOM 1416 C CA . GLN A 1 187 ? -16.099 2.135 -46.055 1.00 30.78 187 GLN A CA 1
ATOM 1417 C C . GLN A 1 187 ? -16.553 0.700 -46.414 1.00 30.78 187 GLN A C 1
ATOM 1419 O O . GLN A 1 187 ? -15.882 0.035 -47.208 1.00 30.78 187 GLN A O 1
ATOM 1424 N N . PRO A 1 188 ? -17.628 0.169 -45.795 1.00 37.84 188 PRO A N 1
ATOM 1425 C CA . PRO A 1 188 ? -17.900 -1.259 -45.737 1.00 37.84 188 PRO A CA 1
ATOM 1426 C C . PRO A 1 188 ? -18.705 -1.723 -46.951 1.00 37.84 188 PRO A C 1
ATOM 1428 O O . PRO A 1 188 ? -19.619 -1.036 -47.404 1.00 37.84 188 PRO A O 1
ATOM 1431 N N . THR A 1 189 ? -18.417 -2.928 -47.439 1.00 30.91 189 THR A N 1
ATOM 1432 C CA . THR A 1 189 ? -19.279 -3.614 -48.404 1.00 30.91 189 THR A CA 1
ATOM 1433 C C . THR A 1 189 ? -19.850 -4.882 -47.790 1.00 30.91 189 THR A C 1
ATOM 1435 O O . THR A 1 189 ? -19.153 -5.799 -47.362 1.00 30.91 189 THR A O 1
ATOM 1438 N N . SER A 1 190 ? -21.174 -4.875 -47.714 1.00 33.94 190 SER A N 1
ATOM 1439 C CA . SER A 1 190 ? -22.034 -6.011 -47.467 1.00 33.94 190 SER A CA 1
ATOM 1440 C C . SER A 1 190 ? -22.020 -6.935 -48.684 1.00 33.94 190 SER A C 1
ATOM 1442 O O . SER A 1 190 ? -22.274 -6.510 -49.809 1.00 33.94 190 SER A O 1
ATOM 1444 N N . THR A 1 191 ? -21.800 -8.228 -48.468 1.00 33.25 191 THR A N 1
ATOM 1445 C CA . THR A 1 191 ? -22.123 -9.247 -49.471 1.00 33.25 191 THR A CA 1
ATOM 1446 C C . THR A 1 191 ? -22.868 -10.398 -48.815 1.00 33.25 191 THR A C 1
ATOM 1448 O O . THR A 1 191 ? -22.310 -11.159 -48.026 1.00 33.25 191 THR A O 1
ATOM 1451 N N . SER A 1 192 ? -24.155 -10.487 -49.156 1.00 34.53 192 SER A N 1
ATOM 1452 C CA . SER A 1 192 ? -25.020 -11.647 -48.932 1.00 34.53 192 SER A CA 1
ATOM 1453 C C . SER A 1 192 ? -24.434 -12.918 -49.564 1.00 34.53 192 SER A C 1
ATOM 1455 O O . SER A 1 192 ? -23.818 -12.829 -50.631 1.00 34.53 192 SER A O 1
ATOM 1457 N N . PRO A 1 193 ? -24.695 -14.113 -49.005 1.00 38.91 193 PRO A N 1
ATOM 1458 C CA . PRO A 1 193 ? -24.396 -15.369 -49.677 1.00 38.91 193 PRO A CA 1
ATOM 1459 C C . PRO A 1 193 ? -25.431 -15.632 -50.779 1.00 38.91 193 PRO A C 1
ATOM 1461 O O . PRO A 1 193 ? -26.633 -15.680 -50.520 1.00 38.91 193 PRO A O 1
ATOM 1464 N N . LYS A 1 194 ? -24.954 -15.824 -52.013 1.00 34.00 194 LYS A N 1
ATOM 1465 C CA . LYS A 1 194 ? -25.759 -16.322 -53.133 1.00 34.00 194 LYS A CA 1
ATOM 1466 C C . LYS A 1 194 ? -26.070 -17.807 -52.942 1.00 34.00 194 LYS A C 1
ATOM 1468 O O . LYS A 1 194 ? -25.172 -18.639 -52.838 1.00 34.00 194 LYS A O 1
ATOM 1473 N N . THR A 1 195 ? -27.361 -18.103 -52.953 1.00 36.41 195 THR A N 1
ATOM 1474 C CA . THR A 1 195 ? -27.979 -19.420 -53.095 1.00 36.41 195 THR A CA 1
ATOM 1475 C C . THR A 1 195 ? -27.617 -20.014 -54.461 1.00 36.41 195 THR A C 1
ATOM 1477 O O . THR A 1 195 ? -27.923 -19.418 -55.492 1.00 36.41 195 THR A O 1
ATOM 1480 N N . GLY A 1 196 ? -26.947 -21.168 -54.471 1.00 35.22 196 GLY A N 1
ATOM 1481 C CA . GLY A 1 196 ? -26.618 -21.936 -55.673 1.00 35.22 196 GLY A CA 1
ATOM 1482 C C . GLY A 1 196 ? -27.437 -23.222 -55.728 1.00 35.22 196 GLY A C 1
ATOM 1483 O O . GLY A 1 196 ? -27.309 -24.077 -54.854 1.00 35.22 196 GLY A O 1
ATOM 1484 N N . SER A 1 197 ? -28.301 -23.309 -56.736 1.00 35.47 197 SER A N 1
ATOM 1485 C CA . SER A 1 197 ? -29.230 -24.401 -57.018 1.00 35.47 197 SER A CA 1
ATOM 1486 C C . SER A 1 197 ? -28.552 -25.718 -57.402 1.00 35.47 197 SER A C 1
ATOM 1488 O O . SER A 1 197 ? -27.615 -25.738 -58.190 1.00 35.47 197 SER A O 1
ATOM 1490 N N . GLY A 1 198 ? -29.137 -26.808 -56.898 1.00 38.56 198 GLY A N 1
ATOM 1491 C CA . GLY A 1 198 ? -29.634 -27.945 -57.681 1.00 38.56 198 GLY A CA 1
ATOM 1492 C C . GLY A 1 198 ? -28.733 -28.567 -58.749 1.00 38.56 198 GLY A C 1
ATOM 1493 O O . GLY A 1 198 ? -28.686 -28.092 -59.878 1.00 38.56 198 GLY A O 1
ATOM 1494 N N . ALA A 1 199 ? -28.191 -29.743 -58.432 1.00 36.59 199 ALA A N 1
ATOM 1495 C CA . ALA A 1 199 ? -27.877 -30.774 -59.416 1.00 36.59 199 ALA A CA 1
ATOM 1496 C C . ALA A 1 199 ? -28.307 -32.142 -58.861 1.00 36.59 199 ALA A C 1
ATOM 1498 O O . ALA A 1 199 ? -27.721 -32.671 -57.918 1.00 36.59 199 ALA A O 1
ATOM 1499 N N . THR A 1 200 ? -29.388 -32.673 -59.425 1.00 45.88 200 THR A N 1
ATOM 1500 C CA . THR A 1 200 ? -29.915 -34.032 -59.259 1.00 45.88 200 THR A CA 1
ATOM 1501 C C . THR A 1 200 ? -29.040 -35.038 -60.017 1.00 45.88 200 THR A C 1
ATOM 1503 O O . THR A 1 200 ? -28.824 -34.845 -61.212 1.00 45.88 200 THR A O 1
ATOM 1506 N N . PRO A 1 201 ? -28.606 -36.152 -59.402 1.00 43.44 201 PRO A N 1
ATOM 1507 C CA . PRO A 1 201 ? -28.159 -37.327 -60.146 1.00 43.44 201 PRO A CA 1
ATOM 1508 C C . PRO A 1 201 ? -29.304 -38.331 -60.328 1.00 43.44 201 PRO A C 1
ATOM 1510 O O . PRO A 1 201 ? -30.094 -38.577 -59.417 1.00 43.44 201 PRO A O 1
ATOM 1513 N N . GLY A 1 202 ? -29.382 -38.879 -61.541 1.00 37.97 202 GLY A N 1
ATOM 1514 C CA . GLY A 1 202 ? -30.454 -39.733 -62.036 1.00 37.97 202 GLY A CA 1
ATOM 1515 C C . GLY A 1 202 ? -30.618 -41.067 -61.308 1.00 37.97 202 GLY A C 1
ATOM 1516 O O . GLY A 1 202 ? -29.662 -41.719 -60.892 1.00 37.97 202 GLY A O 1
ATOM 1517 N N . LEU A 1 203 ? -31.882 -41.470 -61.214 1.00 38.91 203 LEU A N 1
ATOM 1518 C CA . LEU A 1 203 ? -32.352 -42.727 -60.656 1.00 38.91 203 LEU A CA 1
ATOM 1519 C C . LEU A 1 203 ? -32.280 -43.815 -61.744 1.00 38.91 203 LEU A C 1
ATOM 1521 O O . LEU A 1 203 ? -33.122 -43.849 -62.637 1.00 38.91 203 LEU A O 1
ATOM 1525 N N . GLN A 1 204 ? -31.275 -44.695 -61.692 1.00 43.44 204 GLN A N 1
ATOM 1526 C CA . GLN A 1 204 ? -31.295 -45.956 -62.443 1.00 43.44 204 GLN A CA 1
ATOM 1527 C C . GLN A 1 204 ? -31.988 -47.027 -61.596 1.00 43.44 204 GLN A C 1
ATOM 1529 O O . GLN A 1 204 ? -31.498 -47.425 -60.541 1.00 43.44 204 GLN A O 1
ATOM 1534 N N . THR A 1 205 ? -33.151 -47.483 -62.054 1.00 39.00 205 THR A N 1
ATOM 1535 C CA . THR A 1 205 ? -33.924 -48.564 -61.439 1.00 39.00 205 THR A CA 1
ATOM 1536 C C . THR A 1 205 ? -33.377 -49.921 -61.882 1.00 39.00 205 THR A C 1
ATOM 1538 O O . THR A 1 205 ? -33.576 -50.317 -63.029 1.00 39.00 205 THR A O 1
ATOM 1541 N N . ASN A 1 206 ? -32.717 -50.643 -60.972 1.00 43.25 206 ASN A N 1
ATOM 1542 C CA . ASN A 1 206 ? -32.424 -52.073 -61.117 1.00 43.25 206 ASN A CA 1
ATOM 1543 C C . ASN A 1 206 ? -33.519 -52.896 -60.401 1.00 43.25 206 ASN A C 1
ATOM 1545 O O . ASN A 1 206 ? -33.947 -52.499 -59.312 1.00 43.25 206 ASN A O 1
ATOM 1549 N N . PRO A 1 207 ? -34.001 -54.014 -60.973 1.00 53.59 207 PRO A N 1
ATOM 1550 C CA . PRO A 1 207 ? -35.109 -54.777 -60.414 1.00 53.59 207 PRO A CA 1
ATOM 1551 C C . PRO A 1 207 ? -34.605 -55.713 -59.308 1.00 53.59 207 PRO A C 1
ATOM 1553 O O . PRO A 1 207 ? -33.628 -56.432 -59.501 1.00 53.59 207 PRO A O 1
ATOM 1556 N N . GLY A 1 208 ? -35.284 -55.737 -58.155 1.00 55.59 208 GLY A N 1
ATOM 1557 C CA . GLY A 1 208 ? -35.092 -56.820 -57.181 1.00 55.59 208 GLY A CA 1
ATOM 1558 C C . GLY A 1 208 ? -35.194 -56.491 -55.692 1.00 55.59 208 GLY A C 1
ATOM 1559 O O . GLY A 1 208 ? -34.983 -57.396 -54.892 1.00 55.59 208 GLY A O 1
ATOM 1560 N N . ILE A 1 209 ? -35.523 -55.262 -55.277 1.00 59.28 209 ILE A N 1
ATOM 1561 C CA . ILE A 1 209 ? -35.707 -54.961 -53.845 1.00 59.28 209 ILE A CA 1
ATOM 1562 C C . ILE A 1 209 ? -37.211 -54.873 -53.536 1.00 59.28 209 ILE A C 1
ATOM 1564 O O . ILE A 1 209 ? -37.885 -54.010 -54.102 1.00 59.28 209 ILE A O 1
ATOM 1568 N N . PRO A 1 210 ? -37.771 -55.738 -52.666 1.00 62.91 210 PRO A N 1
ATOM 1569 C CA . PRO A 1 210 ? -39.183 -55.667 -52.303 1.00 62.91 210 PRO A CA 1
ATOM 1570 C C . PRO A 1 210 ? -39.487 -54.302 -51.673 1.00 62.91 210 PRO A C 1
ATOM 1572 O O . PRO A 1 210 ? -38.751 -53.841 -50.802 1.00 62.91 210 PRO A O 1
ATOM 1575 N N . ILE A 1 211 ? -40.577 -53.657 -52.100 1.00 62.47 211 ILE A N 1
ATOM 1576 C CA . ILE A 1 211 ? -40.946 -52.269 -51.746 1.00 62.47 211 ILE A CA 1
ATOM 1577 C C . ILE A 1 211 ? -40.940 -52.036 -50.221 1.00 62.47 211 ILE A C 1
ATOM 1579 O O . ILE A 1 211 ? -40.517 -50.980 -49.756 1.00 62.47 211 ILE A O 1
ATOM 1583 N N . ASN A 1 212 ? -41.302 -53.055 -49.434 1.00 61.94 212 ASN A N 1
ATOM 1584 C CA . ASN A 1 212 ? -41.260 -53.011 -47.969 1.00 61.94 212 ASN A CA 1
ATOM 1585 C C . ASN A 1 212 ? -39.848 -52.746 -47.413 1.00 61.94 212 ASN A C 1
ATOM 1587 O O . ASN A 1 212 ? -39.709 -52.029 -46.426 1.00 61.94 212 ASN A O 1
ATOM 1591 N N . LEU A 1 213 ? -38.793 -53.261 -48.053 1.00 65.06 213 LEU A N 1
ATOM 1592 C CA . LEU A 1 213 ? -37.411 -53.050 -47.619 1.00 65.06 213 LEU A CA 1
ATOM 1593 C C . LEU A 1 213 ? -36.908 -51.643 -47.975 1.00 65.06 213 LEU A C 1
ATOM 1595 O O . LEU A 1 213 ? -36.158 -51.058 -47.198 1.00 65.06 213 LEU A O 1
ATOM 1599 N N . LEU A 1 214 ? -37.367 -51.063 -49.091 1.00 69.25 214 LEU A N 1
ATOM 1600 C CA . LEU A 1 214 ? -37.060 -49.674 -49.455 1.00 69.25 214 LEU A CA 1
ATOM 1601 C C . LEU A 1 214 ? -37.719 -48.670 -48.507 1.00 69.25 214 LEU A C 1
ATOM 1603 O O . LEU A 1 214 ? -37.085 -47.685 -48.145 1.00 69.25 214 LEU A O 1
ATOM 1607 N N . ILE A 1 215 ? -38.951 -48.931 -48.060 1.00 76.38 215 ILE A N 1
ATOM 1608 C CA . ILE A 1 215 ? -39.637 -48.079 -47.075 1.00 76.38 215 ILE A CA 1
ATOM 1609 C C . ILE A 1 215 ? -38.898 -48.118 -45.734 1.00 76.38 215 ILE A C 1
ATOM 1611 O O . ILE A 1 215 ? -38.668 -47.070 -45.134 1.00 76.38 215 ILE A O 1
ATOM 1615 N N . VAL A 1 216 ? -38.468 -49.303 -45.285 1.00 79.50 216 VAL A N 1
ATOM 1616 C CA . VAL A 1 216 ? -37.683 -49.443 -44.048 1.00 79.50 216 VAL A CA 1
ATOM 1617 C C . VAL A 1 216 ? -36.325 -48.751 -44.182 1.00 79.50 216 VAL A C 1
ATOM 1619 O O . VAL A 1 216 ? -35.946 -47.996 -43.292 1.00 79.50 216 VAL A O 1
ATOM 1622 N N . PHE A 1 217 ? -35.618 -48.918 -45.304 1.00 79.44 217 PHE A N 1
ATOM 1623 C CA . PHE A 1 217 ? -34.353 -48.216 -45.542 1.00 79.44 217 PHE A CA 1
ATOM 1624 C C . PHE A 1 217 ? -34.529 -46.697 -45.603 1.00 79.44 217 PHE A C 1
ATOM 1626 O O . PHE A 1 217 ? -33.757 -45.971 -44.981 1.00 79.44 217 PHE A O 1
ATOM 1633 N N . ALA A 1 218 ? -35.559 -46.203 -46.291 1.00 81.50 218 ALA A N 1
ATOM 1634 C CA . ALA A 1 218 ? -35.869 -44.779 -46.352 1.00 81.50 218 ALA A CA 1
ATOM 1635 C C . ALA A 1 218 ? -36.224 -44.222 -44.966 1.00 81.50 218 ALA A C 1
ATOM 1637 O O . ALA A 1 218 ? -35.745 -43.150 -44.607 1.00 81.50 218 ALA A O 1
ATOM 1638 N N . ALA A 1 219 ? -36.988 -44.962 -44.157 1.00 83.38 219 ALA A N 1
ATOM 1639 C CA . ALA A 1 219 ? -37.317 -44.581 -42.786 1.00 83.38 219 ALA A CA 1
ATOM 1640 C C . ALA A 1 219 ? -36.079 -44.561 -41.876 1.00 83.38 219 ALA A C 1
ATOM 1642 O O . ALA A 1 219 ? -35.919 -43.627 -41.094 1.00 83.38 219 ALA A O 1
ATOM 1643 N N . VAL A 1 220 ? -35.173 -45.536 -42.001 1.00 84.12 220 VAL A N 1
ATOM 1644 C CA . VAL A 1 220 ? -33.913 -45.583 -41.238 1.00 84.12 220 VAL A CA 1
ATOM 1645 C C . VAL A 1 220 ? -32.977 -44.447 -41.650 1.00 84.12 220 VAL A C 1
ATOM 1647 O O . VAL A 1 220 ? -32.426 -43.776 -40.781 1.00 84.12 220 VAL A O 1
ATOM 1650 N N . ILE A 1 221 ? -32.834 -44.173 -42.950 1.00 83.44 221 ILE A N 1
ATOM 1651 C CA . ILE A 1 221 ? -32.036 -43.044 -43.452 1.00 83.44 221 ILE A CA 1
ATOM 1652 C C . ILE A 1 221 ? -32.650 -41.716 -43.003 1.00 83.44 221 ILE A C 1
ATOM 1654 O O . ILE A 1 221 ? -31.925 -40.828 -42.567 1.00 83.44 221 ILE A O 1
ATOM 1658 N N . PHE A 1 222 ? -33.975 -41.581 -43.052 1.00 83.06 222 PHE A N 1
ATOM 1659 C CA . PHE A 1 222 ? -34.674 -40.380 -42.606 1.00 83.06 222 PHE A CA 1
ATOM 1660 C C . PHE A 1 222 ? -34.530 -40.165 -41.095 1.00 83.06 222 PHE A C 1
ATOM 1662 O O . PHE A 1 222 ? -34.206 -39.062 -40.664 1.00 83.06 222 PHE A O 1
ATOM 1669 N N . LEU A 1 223 ? -34.671 -41.217 -40.283 1.00 80.12 223 LEU A N 1
ATOM 1670 C CA . LEU A 1 223 ? -34.429 -41.161 -38.840 1.00 80.12 223 LEU A CA 1
ATOM 1671 C C . LEU A 1 223 ? -32.964 -40.837 -38.521 1.00 80.12 223 LEU A C 1
ATOM 1673 O O . LEU A 1 223 ? -32.712 -39.996 -37.661 1.00 80.12 223 LEU A O 1
ATOM 1677 N N . ALA A 1 224 ? -32.003 -41.423 -39.238 1.00 79.00 224 ALA A N 1
ATOM 1678 C CA . ALA A 1 224 ? -30.584 -41.102 -39.092 1.00 79.00 224 ALA A CA 1
ATOM 1679 C C . ALA A 1 224 ? -30.280 -39.649 -39.502 1.00 79.00 224 ALA A C 1
ATOM 1681 O O . ALA A 1 224 ? -29.516 -38.963 -38.826 1.00 79.00 224 ALA A O 1
ATOM 1682 N N . PHE A 1 225 ? -30.921 -39.143 -40.558 1.00 78.25 225 PHE A N 1
ATOM 1683 C CA . PHE A 1 225 ? -30.794 -37.758 -41.012 1.00 78.25 225 PHE A CA 1
ATOM 1684 C C . PHE A 1 225 ? -31.406 -36.766 -40.014 1.00 78.25 225 PHE A C 1
ATOM 1686 O O . PHE A 1 225 ? -30.790 -35.746 -39.706 1.00 78.25 225 PHE A O 1
ATOM 1693 N N . LEU A 1 226 ? -32.567 -37.085 -39.431 1.00 75.94 226 LEU A N 1
ATOM 1694 C CA . LEU A 1 226 ? -33.164 -36.302 -38.346 1.00 75.94 226 LEU A CA 1
ATOM 1695 C C . LEU A 1 226 ? -32.288 -36.317 -37.083 1.00 75.94 226 LEU A C 1
ATOM 1697 O O . LEU A 1 226 ? -32.090 -35.271 -36.463 1.00 75.94 226 LEU A O 1
ATOM 1701 N N . GLN A 1 227 ? -31.706 -37.468 -36.732 1.00 71.88 227 GLN A N 1
ATOM 1702 C CA . GLN A 1 227 ? -30.734 -37.577 -35.640 1.00 71.88 227 GLN A CA 1
ATOM 1703 C C . GLN A 1 227 ? -29.457 -36.763 -35.909 1.00 71.88 227 GLN A C 1
ATOM 1705 O O . GLN A 1 227 ? -28.889 -36.200 -34.974 1.00 71.88 227 GLN A O 1
ATOM 1710 N N . GLU A 1 228 ? -29.012 -36.668 -37.163 1.00 69.69 228 GLU A N 1
ATOM 1711 C CA . GLU A 1 228 ? -27.829 -35.897 -37.555 1.00 69.69 228 GLU A CA 1
ATOM 1712 C C . GLU A 1 228 ? -28.100 -34.382 -37.584 1.00 69.69 228 GLU A C 1
ATOM 1714 O O . GLU A 1 228 ? -27.261 -33.591 -37.150 1.00 69.69 228 GLU A O 1
ATOM 1719 N N . ILE A 1 229 ? -29.299 -33.952 -37.997 1.00 67.06 229 ILE A N 1
ATOM 1720 C CA . ILE A 1 229 ? -29.740 -32.551 -37.876 1.00 67.06 229 ILE A CA 1
ATOM 1721 C C . ILE A 1 229 ? -29.817 -32.137 -36.402 1.00 67.06 229 ILE A C 1
ATOM 1723 O O . ILE A 1 229 ? -29.342 -31.057 -36.051 1.00 67.06 229 ILE A O 1
ATOM 1727 N N . ALA A 1 230 ? -30.336 -33.004 -35.527 1.00 64.62 230 ALA A N 1
ATOM 1728 C CA . ALA A 1 230 ? -30.370 -32.755 -34.085 1.00 64.62 230 ALA A CA 1
ATOM 1729 C C . ALA A 1 230 ? -28.963 -32.700 -33.448 1.00 64.62 230 ALA A C 1
ATOM 1731 O O . ALA A 1 230 ? -28.768 -32.009 -32.449 1.00 64.62 230 ALA A O 1
ATOM 1732 N N . ARG A 1 231 ? -27.968 -33.380 -34.041 1.00 61.78 231 ARG A N 1
ATOM 1733 C CA . ARG A 1 231 ? -26.558 -33.387 -33.604 1.00 61.78 231 ARG A CA 1
ATOM 1734 C C . ARG A 1 231 ? -25.724 -32.204 -34.094 1.00 61.78 231 ARG A C 1
ATOM 1736 O O . ARG A 1 231 ? -24.610 -32.013 -33.597 1.00 61.78 231 ARG A O 1
ATOM 1743 N N . ARG A 1 232 ? -26.223 -31.368 -35.014 1.00 63.25 232 ARG A N 1
ATOM 1744 C CA . ARG A 1 232 ? -25.554 -30.107 -35.375 1.00 63.25 232 ARG A CA 1
ATOM 1745 C C . ARG A 1 232 ? -25.653 -29.130 -34.200 1.00 63.25 232 ARG A C 1
ATOM 1747 O O . ARG A 1 232 ? -26.572 -28.323 -34.118 1.00 63.25 232 ARG A O 1
ATOM 1754 N N . GLY A 1 233 ? -24.698 -29.234 -33.275 1.00 63.09 233 GLY A N 1
ATOM 1755 C CA . GLY A 1 233 ? -24.591 -28.373 -32.099 1.00 63.09 233 GLY A CA 1
ATOM 1756 C C . GLY A 1 233 ? -24.704 -26.896 -32.476 1.00 63.09 233 GLY A C 1
ATOM 1757 O O . GLY A 1 233 ? -24.090 -26.438 -33.445 1.00 63.09 233 GLY A O 1
ATOM 1758 N N . LYS A 1 234 ? -25.512 -26.156 -31.716 1.00 73.06 234 LYS A N 1
ATOM 1759 C CA . LYS A 1 234 ? -25.691 -24.713 -31.900 1.00 73.06 234 LYS A CA 1
ATOM 1760 C C . LYS A 1 234 ? -24.341 -24.027 -31.672 1.00 73.06 234 LYS A C 1
ATOM 1762 O O . LYS A 1 234 ? -23.528 -24.510 -30.889 1.00 73.06 234 LYS A O 1
ATOM 1767 N N . LYS A 1 235 ? -24.061 -22.928 -32.370 1.00 82.06 235 LYS A N 1
ATOM 1768 C CA . LYS A 1 235 ? -22.838 -22.141 -32.147 1.00 82.06 235 LYS A CA 1
ATOM 1769 C C . LYS A 1 235 ? -23.146 -20.982 -31.207 1.00 82.06 235 LYS A C 1
ATOM 1771 O O . LYS A 1 235 ? -24.223 -20.400 -31.290 1.00 82.06 235 LYS A O 1
ATOM 1776 N N . CYS A 1 236 ? -22.206 -20.659 -30.329 1.00 84.50 236 CYS A N 1
ATOM 1777 C CA . CYS A 1 236 ? -22.253 -19.474 -29.492 1.00 84.50 236 CYS A CA 1
ATOM 1778 C C . CYS A 1 236 ? -22.268 -18.232 -30.386 1.00 84.50 236 CYS A C 1
ATOM 1780 O O . CYS A 1 236 ? -21.398 -18.090 -31.246 1.00 84.50 236 CYS A O 1
ATOM 1782 N N . PHE A 1 237 ? -23.219 -17.329 -30.167 1.00 83.25 237 PHE A N 1
ATOM 1783 C CA . PHE A 1 237 ? -23.338 -16.091 -30.937 1.00 83.25 237 PHE A CA 1
ATOM 1784 C C . PHE A 1 237 ? -22.123 -15.163 -30.753 1.00 83.25 237 PHE A C 1
ATOM 1786 O O . PHE A 1 237 ? -21.725 -14.474 -31.685 1.00 83.25 237 PHE A O 1
ATOM 1793 N N . THR A 1 238 ? -21.494 -15.183 -29.573 1.00 85.19 238 THR A N 1
ATOM 1794 C CA . THR A 1 238 ? -20.378 -14.286 -29.228 1.00 85.19 238 THR A CA 1
ATOM 1795 C C . THR A 1 238 ? -19.015 -14.794 -29.706 1.00 85.19 238 THR A C 1
ATOM 1797 O O . THR A 1 238 ? -18.193 -13.998 -30.141 1.00 85.19 238 THR A O 1
ATOM 1800 N N . CYS A 1 239 ? -18.743 -16.103 -29.612 1.00 86.94 239 CYS A N 1
ATOM 1801 C CA . CYS A 1 239 ? -17.409 -16.662 -29.901 1.00 86.94 239 CYS A CA 1
ATOM 1802 C C . CYS A 1 239 ? -17.389 -17.785 -30.948 1.00 86.94 239 CYS A C 1
ATOM 1804 O O . CYS A 1 239 ? -16.322 -18.295 -31.278 1.00 86.94 239 CYS A O 1
ATOM 1806 N N . GLY A 1 240 ? -18.547 -18.224 -31.451 1.00 82.50 240 GLY A N 1
ATOM 1807 C CA . GLY A 1 240 ? -18.648 -19.270 -32.474 1.00 82.50 240 GLY A CA 1
ATOM 1808 C C . GLY A 1 240 ? -18.405 -20.708 -31.993 1.00 82.50 240 GLY A C 1
ATOM 1809 O O . GLY A 1 240 ? -18.557 -21.637 -32.791 1.00 82.50 240 GLY A O 1
ATOM 1810 N N . ALA A 1 241 ? -18.071 -20.925 -30.714 1.00 84.00 241 ALA A N 1
ATOM 1811 C CA . ALA A 1 241 ? -17.865 -22.258 -30.140 1.00 84.00 241 ALA A CA 1
ATOM 1812 C C . ALA A 1 241 ? -19.153 -23.100 -30.160 1.00 84.00 241 ALA A C 1
ATOM 1814 O O . ALA A 1 241 ? -20.251 -22.558 -30.043 1.00 84.00 241 ALA A O 1
ATOM 1815 N N . ARG A 1 242 ? -19.050 -24.432 -30.277 1.00 79.56 242 ARG A N 1
ATOM 1816 C CA . ARG A 1 242 ? -20.228 -25.310 -30.144 1.00 79.56 242 ARG A CA 1
ATOM 1817 C C . ARG A 1 242 ? -20.775 -25.215 -28.718 1.00 79.56 242 ARG A C 1
ATOM 1819 O O . ARG A 1 242 ? -20.022 -25.352 -27.761 1.00 79.56 242 ARG A O 1
ATOM 1826 N N . THR A 1 243 ? -22.077 -24.998 -28.592 1.00 74.62 243 THR A N 1
ATOM 1827 C CA . THR A 1 243 ? -22.804 -24.932 -27.326 1.00 74.62 243 THR A CA 1
ATOM 1828 C C . THR A 1 243 ? -23.921 -25.971 -27.306 1.00 74.62 243 THR A C 1
ATOM 1830 O O . THR A 1 243 ? -24.570 -26.250 -28.319 1.00 74.62 243 THR A O 1
ATOM 1833 N N . THR A 1 244 ? -24.129 -26.556 -26.132 1.00 71.12 244 THR A N 1
ATOM 1834 C CA . THR A 1 244 ? -25.252 -27.443 -25.805 1.00 71.12 244 THR A CA 1
ATOM 1835 C C . THR A 1 244 ? -26.385 -26.688 -25.103 1.00 71.12 244 THR A C 1
ATOM 1837 O O . THR A 1 244 ? -27.449 -27.258 -24.874 1.00 71.12 244 THR A O 1
ATOM 1840 N N . ASN A 1 245 ? -26.180 -25.404 -24.782 1.00 65.94 245 ASN A N 1
ATOM 1841 C CA . ASN A 1 245 ? -27.103 -24.589 -24.001 1.00 65.94 245 ASN A CA 1
ATOM 1842 C C . ASN A 1 245 ? -28.184 -23.936 -24.888 1.00 65.94 245 ASN A C 1
ATOM 1844 O O . ASN A 1 245 ? -27.941 -23.528 -26.029 1.00 65.94 245 ASN A O 1
ATOM 1848 N N . ALA A 1 246 ? -29.400 -23.824 -24.349 1.00 64.25 246 ALA A N 1
ATOM 1849 C CA . ALA A 1 246 ? -30.550 -23.200 -24.996 1.00 64.25 246 ALA A CA 1
ATOM 1850 C C . ALA A 1 246 ? -30.376 -21.685 -25.222 1.00 64.25 246 ALA A C 1
ATOM 1852 O O . ALA A 1 246 ? -30.987 -21.141 -26.140 1.00 64.25 246 ALA A O 1
ATOM 1853 N N . THR A 1 247 ? -29.519 -21.022 -24.439 1.00 67.75 247 THR A N 1
ATOM 1854 C CA . THR A 1 247 ? -29.337 -19.558 -24.403 1.00 67.75 247 THR A CA 1
ATOM 1855 C C . THR A 1 247 ? -28.543 -18.963 -25.577 1.00 67.75 247 THR A C 1
ATOM 1857 O O . THR A 1 247 ? -28.329 -17.757 -25.599 1.00 67.75 247 THR A O 1
ATOM 1860 N N . GLN A 1 248 ? -28.098 -19.769 -26.554 1.00 72.88 248 GLN A N 1
ATOM 1861 C CA . GLN A 1 248 ? -27.258 -19.357 -27.704 1.00 72.88 248 GLN A CA 1
ATOM 1862 C C . GLN A 1 248 ? -25.899 -18.708 -27.347 1.00 72.88 248 GLN A C 1
ATOM 1864 O O . GLN A 1 248 ? -25.131 -18.364 -28.246 1.00 72.88 248 GLN A O 1
ATOM 1869 N N . ILE A 1 249 ? -25.552 -18.592 -26.064 1.00 83.88 249 ILE A N 1
ATOM 1870 C CA . ILE A 1 249 ? -24.269 -18.088 -25.557 1.00 83.88 249 ILE A CA 1
ATOM 1871 C C . ILE A 1 249 ? -23.633 -19.212 -24.725 1.00 83.88 249 ILE A C 1
ATOM 1873 O O . ILE A 1 249 ? -24.336 -19.923 -24.012 1.00 83.88 249 ILE A O 1
ATOM 1877 N N . CYS A 1 250 ? -22.323 -19.439 -24.856 1.00 85.94 250 CYS A N 1
ATOM 1878 C CA . CYS A 1 250 ? -21.618 -20.446 -24.055 1.00 85.94 250 CYS A CA 1
ATOM 1879 C C . CYS A 1 250 ? -21.282 -19.923 -22.652 1.00 85.94 250 CYS A C 1
ATOM 1881 O O . CYS A 1 250 ? -21.111 -18.717 -22.461 1.00 85.94 250 CYS A O 1
ATOM 1883 N N . ASP A 1 251 ? -21.112 -20.842 -21.701 1.00 84.94 251 ASP A N 1
ATOM 1884 C CA . ASP A 1 251 ? -20.881 -20.515 -20.288 1.00 84.94 251 ASP A CA 1
ATOM 1885 C C . ASP A 1 251 ? -19.660 -19.598 -20.103 1.00 84.94 251 ASP A C 1
ATOM 1887 O O . ASP A 1 251 ? -19.734 -18.599 -19.392 1.00 84.94 251 ASP A O 1
ATOM 1891 N N . SER A 1 252 ? -18.578 -19.821 -20.861 1.00 85.88 252 SER A N 1
ATOM 1892 C CA . SER A 1 252 ? -17.386 -18.963 -20.791 1.00 85.88 252 SER A CA 1
ATOM 1893 C C . SER A 1 252 ? -17.622 -17.527 -21.281 1.00 85.88 252 SER A C 1
ATOM 1895 O O . SER A 1 252 ? -17.041 -16.585 -20.743 1.00 85.88 252 SER A O 1
ATOM 1897 N N . CYS A 1 253 ? -18.482 -17.316 -22.284 1.00 86.94 253 CYS A N 1
ATOM 1898 C CA . CYS A 1 253 ? -18.869 -15.974 -22.725 1.00 86.94 253 CYS A CA 1
ATOM 1899 C C . CYS A 1 253 ? -19.821 -15.310 -21.725 1.00 86.94 253 CYS A C 1
ATOM 1901 O O . CYS A 1 253 ? -19.729 -14.102 -21.510 1.00 86.94 253 CYS A O 1
ATOM 1903 N N . GLN A 1 254 ? -20.695 -16.090 -21.087 1.00 89.75 254 GLN A N 1
ATOM 1904 C CA . GLN A 1 254 ? -21.600 -15.599 -20.053 1.00 89.75 254 GLN A CA 1
ATOM 1905 C C . GLN A 1 254 ? -20.841 -15.157 -18.791 1.00 89.75 254 GLN A C 1
ATOM 1907 O O . GLN A 1 254 ? -21.144 -14.107 -18.227 1.00 89.75 254 GLN A O 1
ATOM 1912 N N . GLU A 1 255 ? -19.826 -15.910 -18.370 1.00 89.62 255 GLU A N 1
ATOM 1913 C CA . GLU A 1 255 ? -18.960 -15.552 -17.242 1.00 89.62 255 GLU A CA 1
ATOM 1914 C C . GLU A 1 255 ? -18.148 -14.285 -17.518 1.00 89.62 255 GLU A C 1
ATOM 1916 O O . GLU A 1 255 ? -18.092 -13.399 -16.667 1.00 89.62 255 GLU A O 1
ATOM 1921 N N . ARG A 1 256 ? -17.586 -14.143 -18.726 1.00 89.25 256 ARG A N 1
ATOM 1922 C CA . ARG A 1 256 ? -16.872 -12.920 -19.133 1.00 89.25 256 ARG A CA 1
ATOM 1923 C C . ARG A 1 256 ? -17.779 -11.691 -19.124 1.00 89.25 256 ARG A C 1
ATOM 1925 O O . ARG A 1 256 ? -17.356 -10.643 -18.649 1.00 89.25 256 ARG A O 1
ATOM 1932 N N . ALA A 1 257 ? -19.018 -11.823 -19.599 1.00 86.62 257 ALA A N 1
ATOM 1933 C CA . ALA A 1 257 ? -19.989 -10.731 -19.577 1.00 86.62 257 ALA A CA 1
ATOM 1934 C C . ALA A 1 257 ? -20.337 -10.295 -18.141 1.00 86.62 257 ALA A C 1
ATOM 1936 O O . ALA A 1 257 ? -20.384 -9.102 -17.855 1.00 86.62 257 ALA A O 1
ATOM 1937 N N . ARG A 1 258 ? -20.509 -11.252 -17.218 1.00 87.81 258 ARG A N 1
ATOM 1938 C CA . ARG A 1 258 ? -20.737 -10.963 -15.790 1.00 87.81 258 ARG A CA 1
ATOM 1939 C C . ARG A 1 258 ? -19.516 -10.333 -15.119 1.00 87.81 258 ARG A C 1
ATOM 1941 O O . ARG A 1 258 ? -19.667 -9.420 -14.317 1.00 87.81 258 ARG A O 1
ATOM 1948 N N . ALA A 1 259 ? -18.312 -10.804 -15.443 1.00 86.06 259 ALA A N 1
ATOM 1949 C CA . ALA A 1 259 ? -17.073 -10.246 -14.908 1.00 86.06 259 ALA A CA 1
ATOM 1950 C C . ALA A 1 259 ? -16.859 -8.791 -15.357 1.00 86.06 259 ALA A C 1
ATOM 1952 O O . ALA A 1 259 ? -16.450 -7.960 -14.553 1.00 86.06 259 ALA A O 1
ATOM 1953 N N . GLU A 1 260 ? -17.177 -8.477 -16.614 1.00 89.75 260 GLU A N 1
ATOM 1954 C CA . GLU A 1 260 ? -17.140 -7.113 -17.149 1.00 89.75 260 GLU A CA 1
ATOM 1955 C C . GLU A 1 260 ? -18.188 -6.204 -16.485 1.00 89.75 260 GLU A C 1
ATOM 1957 O O . GLU A 1 260 ? -17.878 -5.075 -16.115 1.00 89.75 260 GLU A O 1
ATOM 1962 N N . GLU A 1 261 ? -19.415 -6.693 -16.263 1.00 88.69 261 GLU A N 1
ATOM 1963 C CA . GLU A 1 261 ? -20.433 -5.942 -15.515 1.00 88.69 261 GLU A CA 1
ATOM 1964 C C . GLU A 1 261 ? -19.985 -5.661 -14.073 1.00 88.69 261 GLU A C 1
ATOM 1966 O O . GLU A 1 261 ? -20.145 -4.544 -13.582 1.00 88.69 261 GLU A O 1
ATOM 1971 N N . ASN A 1 262 ? -19.378 -6.646 -13.405 1.00 82.12 262 ASN A N 1
ATOM 1972 C CA . ASN A 1 262 ? -18.847 -6.471 -12.055 1.00 82.12 262 ASN A CA 1
ATOM 1973 C C . ASN A 1 262 ? -17.701 -5.452 -12.016 1.00 82.12 262 ASN A C 1
ATOM 1975 O O . ASN A 1 262 ? -17.722 -4.584 -11.149 1.00 82.12 262 ASN A O 1
ATOM 1979 N N . ARG A 1 263 ? -16.767 -5.475 -12.979 1.00 81.94 263 ARG A N 1
ATOM 1980 C CA . ARG A 1 263 ? -15.717 -4.443 -13.081 1.00 81.94 263 ARG A CA 1
ATOM 1981 C C . ARG A 1 263 ? -16.296 -3.053 -13.277 1.00 81.94 263 ARG A C 1
ATOM 1983 O O . ARG A 1 263 ? -15.883 -2.126 -12.596 1.00 81.94 263 ARG A O 1
ATOM 1990 N N . ARG A 1 264 ? -17.296 -2.905 -14.149 1.00 80.00 264 ARG A N 1
ATOM 1991 C CA . ARG A 1 264 ? -17.975 -1.616 -14.345 1.00 80.00 264 ARG A CA 1
ATOM 1992 C C . ARG A 1 264 ? -18.679 -1.146 -13.080 1.00 80.00 264 ARG A C 1
ATOM 1994 O O . ARG A 1 264 ? -18.673 0.045 -12.803 1.00 80.00 264 ARG A O 1
ATOM 2001 N N . ARG A 1 265 ? -19.267 -2.057 -12.299 1.00 74.06 265 ARG A N 1
ATOM 2002 C CA . ARG A 1 265 ? -19.858 -1.733 -10.990 1.00 74.06 265 ARG A CA 1
ATOM 2003 C C . ARG A 1 265 ? -18.798 -1.321 -9.968 1.00 74.06 265 ARG A C 1
ATOM 2005 O O . ARG A 1 265 ? -19.055 -0.393 -9.214 1.00 74.06 265 ARG A O 1
ATOM 2012 N N . GLU A 1 266 ? -17.632 -1.962 -9.957 1.00 67.69 266 GLU A N 1
ATOM 2013 C CA . GLU A 1 266 ? -16.499 -1.590 -9.097 1.00 67.69 266 GLU A CA 1
ATOM 2014 C C . GLU A 1 266 ? -15.906 -0.228 -9.500 1.00 67.69 266 GLU A C 1
ATOM 2016 O O . GLU A 1 266 ? -15.703 0.631 -8.647 1.00 67.69 266 GLU A O 1
ATOM 2021 N N . GLU A 1 267 ? -15.739 0.041 -10.796 1.00 60.38 267 GLU A N 1
ATOM 2022 C CA . GLU A 1 267 ? -15.320 1.354 -11.313 1.00 60.38 267 GLU A CA 1
ATOM 2023 C C . GLU A 1 267 ? -16.374 2.452 -11.078 1.00 60.38 267 GLU A C 1
ATOM 2025 O O . GLU A 1 267 ? -16.031 3.625 -10.945 1.00 60.38 267 GLU A O 1
ATOM 2030 N N . GLN A 1 268 ? -17.657 2.085 -10.993 1.00 57.41 268 GLN A N 1
ATOM 2031 C CA . GLN A 1 268 ? -18.769 2.992 -10.688 1.00 57.41 268 GLN A CA 1
ATOM 2032 C C . GLN A 1 268 ? -19.107 3.080 -9.196 1.00 57.41 268 GLN A C 1
ATOM 2034 O O . GLN A 1 268 ? -20.006 3.844 -8.838 1.00 57.41 268 GLN A O 1
ATOM 2039 N N . THR A 1 269 ? -18.409 2.362 -8.308 1.00 44.41 269 THR A N 1
ATOM 2040 C CA . THR A 1 269 ? -18.491 2.682 -6.879 1.00 44.41 269 THR A CA 1
ATOM 2041 C C . THR A 1 269 ? -17.732 3.985 -6.633 1.00 44.41 269 THR A C 1
ATOM 2043 O O . THR A 1 269 ? -16.516 4.021 -6.817 1.00 44.41 269 THR A O 1
ATOM 2046 N N . PRO A 1 270 ? -18.404 5.082 -6.230 1.00 45.19 270 PRO A N 1
ATOM 2047 C CA . PRO A 1 270 ? -17.701 6.303 -5.884 1.00 45.19 270 PRO A CA 1
ATOM 2048 C C . PRO A 1 270 ? -16.790 5.986 -4.701 1.00 45.19 270 PRO A C 1
ATOM 2050 O O . PRO A 1 270 ? -17.242 5.436 -3.693 1.00 45.19 270 PRO A O 1
ATOM 2053 N N . GLY A 1 271 ? -15.508 6.326 -4.834 1.00 48.34 271 GLY A N 1
ATOM 2054 C CA . GLY A 1 271 ? -14.564 6.287 -3.729 1.00 48.34 271 GLY A CA 1
ATOM 2055 C C . GLY A 1 271 ? -15.132 7.011 -2.508 1.00 48.34 271 GLY A C 1
ATOM 2056 O O . GLY A 1 271 ? -15.881 7.976 -2.654 1.00 48.34 271 GLY A O 1
ATOM 2057 N N . VAL A 1 272 ? -14.793 6.488 -1.324 1.00 51.50 272 VAL A N 1
ATOM 2058 C CA . VAL A 1 272 ? -14.970 7.073 0.018 1.00 51.50 272 VAL A CA 1
ATOM 2059 C C . VAL A 1 272 ? -15.509 8.506 -0.039 1.00 51.50 272 VAL A C 1
ATOM 2061 O O . VAL A 1 272 ? -14.786 9.419 -0.435 1.00 51.50 272 VAL A O 1
ATOM 2064 N N . SER A 1 273 ? -16.782 8.701 0.320 1.00 52.09 273 SER A N 1
ATOM 2065 C CA . SER A 1 273 ? -17.434 10.009 0.238 1.00 52.09 273 SER A CA 1
ATOM 2066 C C . SER A 1 273 ? -16.590 11.069 0.949 1.00 52.09 273 SER A C 1
ATOM 2068 O O . SER A 1 273 ? -16.414 11.006 2.167 1.00 52.09 273 SER A O 1
ATOM 2070 N N . PHE A 1 274 ? -16.064 12.035 0.195 1.00 74.81 274 PHE A N 1
ATOM 2071 C CA . PHE A 1 274 ? -15.373 13.190 0.753 1.00 74.81 274 PHE A CA 1
ATOM 2072 C C . PHE A 1 274 ? -16.381 14.006 1.566 1.00 74.81 274 PHE A C 1
ATOM 2074 O O . PHE A 1 274 ? -17.260 14.646 0.991 1.00 74.81 274 PHE A O 1
ATOM 2081 N N . ASN A 1 275 ? -16.283 13.942 2.895 1.00 82.81 275 ASN A N 1
ATOM 2082 C CA . ASN A 1 275 ? -17.139 14.688 3.808 1.00 82.81 275 ASN A CA 1
ATOM 2083 C C . ASN A 1 275 ? -16.379 15.924 4.333 1.00 82.81 275 ASN A C 1
ATOM 2085 O O . ASN A 1 275 ? -15.500 15.773 5.186 1.00 82.81 275 ASN A O 1
ATOM 2089 N N . PRO A 1 276 ? -16.702 17.148 3.866 1.00 84.50 276 PRO A N 1
ATOM 2090 C CA . PRO A 1 276 ? -16.001 18.367 4.274 1.00 84.50 276 PRO A CA 1
ATOM 2091 C C . PRO A 1 276 ? -16.038 18.622 5.787 1.00 84.50 276 PRO A C 1
ATOM 2093 O O . PRO A 1 276 ? -15.076 19.134 6.357 1.00 84.50 276 PRO A O 1
ATOM 2096 N N . TYR A 1 277 ? -17.127 18.223 6.451 1.00 86.31 277 TYR A N 1
ATOM 2097 C CA . TYR A 1 277 ? -17.296 18.384 7.894 1.00 86.31 277 TYR A CA 1
ATOM 2098 C C . TYR A 1 277 ? -16.344 17.472 8.678 1.00 86.31 277 TYR A C 1
ATOM 2100 O O . TYR A 1 277 ? -15.749 17.902 9.662 1.00 86.31 277 TYR A O 1
ATOM 2108 N N . GLU A 1 278 ? -16.118 16.246 8.198 1.00 88.44 278 GLU A N 1
ATOM 2109 C CA . GLU A 1 278 ? -15.134 15.328 8.788 1.00 88.44 278 GLU A CA 1
ATOM 2110 C C . GLU A 1 278 ? -13.697 15.808 8.564 1.00 88.44 278 GLU A C 1
ATOM 2112 O O . GLU A 1 278 ? -12.876 15.707 9.472 1.00 88.44 278 GLU A O 1
ATOM 2117 N N . VAL A 1 279 ? -13.399 16.380 7.391 1.00 89.25 279 VAL A N 1
ATOM 2118 C CA . VAL A 1 279 ? -12.071 16.940 7.080 1.00 89.25 279 VAL A CA 1
ATOM 2119 C C . VAL A 1 279 ? -11.722 18.110 7.999 1.00 89.25 279 VAL A C 1
ATOM 2121 O O . VAL A 1 279 ? -10.586 18.199 8.464 1.00 89.25 279 VAL A O 1
ATOM 2124 N N . LEU A 1 280 ? -12.685 18.994 8.283 1.00 89.00 280 LEU A N 1
ATOM 2125 C CA . LEU A 1 280 ? -12.491 20.097 9.230 1.00 89.00 280 LEU A CA 1
ATOM 2126 C C . LEU A 1 280 ? -12.675 19.680 10.699 1.00 89.00 280 LEU A C 1
ATOM 2128 O O . LEU A 1 280 ? -12.379 20.469 11.594 1.00 89.00 280 LEU A O 1
ATOM 2132 N N . GLY A 1 281 ? -13.145 18.457 10.964 1.00 87.31 281 GLY A N 1
ATOM 2133 C CA . GLY A 1 281 ? -13.409 17.959 12.315 1.00 87.31 281 GLY A CA 1
ATOM 2134 C C . GLY A 1 281 ? -14.570 18.668 13.021 1.00 87.31 281 GLY A C 1
ATOM 2135 O O . GLY A 1 281 ? -14.568 18.769 14.246 1.00 87.31 281 GLY A O 1
ATOM 2136 N N . VAL A 1 282 ? -15.545 19.175 12.263 1.00 89.38 282 VAL A N 1
ATOM 2137 C CA . VAL A 1 282 ? -16.708 19.920 12.768 1.00 89.38 282 VAL A CA 1
ATOM 2138 C C . VAL A 1 282 ? -18.009 19.137 12.549 1.00 89.38 282 VAL A C 1
ATOM 2140 O O . VAL A 1 282 ? -18.075 18.208 11.747 1.00 89.38 282 VAL A O 1
ATOM 2143 N N . SER A 1 283 ? -19.068 19.491 13.280 1.00 85.88 283 SER A N 1
ATOM 2144 C CA . SER A 1 283 ? -20.390 18.867 13.118 1.00 85.88 283 SER A CA 1
ATOM 2145 C C . SER A 1 283 ? -21.028 19.221 11.767 1.00 85.88 283 SER A C 1
ATOM 2147 O O . SER A 1 283 ? -20.826 20.325 11.270 1.00 85.88 283 SER A O 1
ATOM 2149 N N . LEU A 1 284 ? -21.879 18.338 11.222 1.00 83.06 284 LEU A N 1
ATOM 2150 C CA . LEU A 1 284 ? -22.667 18.572 9.993 1.00 83.06 284 LEU A CA 1
ATOM 2151 C C . LEU A 1 284 ? -23.538 19.847 10.050 1.00 83.06 284 LEU A C 1
ATOM 2153 O O . LEU A 1 284 ? -23.947 20.357 9.014 1.00 83.06 284 LEU A O 1
ATOM 2157 N N . GLY A 1 285 ? -23.836 20.350 11.253 1.00 79.88 285 GLY A N 1
ATOM 2158 C CA . GLY A 1 285 ? -24.584 21.591 11.485 1.00 79.88 285 GLY A CA 1
ATOM 2159 C C . GLY A 1 285 ? -23.747 22.736 12.061 1.00 79.88 285 GLY A C 1
ATOM 2160 O O . GLY A 1 285 ? -24.316 23.617 12.699 1.00 79.88 285 GLY A O 1
ATOM 2161 N N . ALA A 1 286 ? -22.418 22.692 11.926 1.00 87.88 286 ALA A N 1
ATOM 2162 C CA . ALA A 1 286 ? -21.532 23.716 12.473 1.00 87.88 286 ALA A CA 1
ATOM 2163 C C . ALA A 1 286 ? -21.817 25.104 11.879 1.00 87.88 286 ALA A C 1
ATOM 2165 O O . ALA A 1 286 ? -22.082 25.251 10.683 1.00 87.88 286 ALA A O 1
ATOM 2166 N N . SER A 1 287 ? -21.736 26.127 12.727 1.00 89.75 287 SER A N 1
ATOM 2167 C CA . SER A 1 287 ? -21.867 27.529 12.324 1.00 89.75 287 SER A CA 1
ATOM 2168 C C . SER A 1 287 ? -20.700 27.976 11.435 1.00 89.75 287 SER A C 1
ATOM 2170 O O . SER A 1 287 ? -19.611 27.392 11.452 1.00 89.75 287 SER A O 1
ATOM 2172 N N . ARG A 1 288 ? -20.896 29.056 10.661 1.00 87.62 288 ARG A N 1
ATOM 2173 C CA . ARG A 1 288 ? -19.834 29.633 9.811 1.00 87.62 288 ARG A CA 1
ATOM 2174 C C . ARG A 1 288 ? -18.619 30.049 10.647 1.00 87.62 288 ARG A C 1
ATOM 2176 O O . ARG A 1 288 ? -17.483 29.952 10.182 1.00 87.62 288 ARG A O 1
ATOM 2183 N N . GLU A 1 289 ? -18.853 30.494 11.876 1.00 89.75 289 GLU A N 1
ATOM 2184 C CA . GLU A 1 289 ? -17.837 30.878 12.851 1.00 89.75 289 GLU A CA 1
ATOM 2185 C C . GLU A 1 289 ? -17.002 29.669 13.293 1.00 89.75 289 GLU A C 1
ATOM 2187 O O . GLU A 1 289 ? -15.773 29.739 13.260 1.00 89.75 289 GLU A O 1
ATOM 2192 N N . GLU A 1 290 ? -17.646 28.546 13.623 1.00 84.19 290 GLU A N 1
ATOM 2193 C CA . GLU A 1 290 ? -16.969 27.291 13.984 1.00 84.19 290 GLU A CA 1
ATOM 2194 C C . GLU A 1 290 ? -16.165 26.718 12.811 1.00 84.19 290 GLU A C 1
ATOM 2196 O O . GLU A 1 290 ? -15.011 26.328 12.988 1.00 84.19 290 GLU A O 1
ATOM 2201 N N . ILE A 1 291 ? -16.727 26.741 11.597 1.00 89.75 291 ILE A N 1
ATOM 2202 C CA . ILE A 1 291 ? -16.044 26.305 10.367 1.00 89.75 291 ILE A CA 1
ATOM 2203 C C . ILE A 1 291 ? -14.788 27.152 10.118 1.00 89.75 291 ILE A C 1
ATOM 2205 O O . ILE A 1 291 ? -13.716 26.619 9.820 1.00 89.75 291 ILE A O 1
ATOM 2209 N N . ARG A 1 292 ? -14.887 28.477 10.282 1.00 91.12 292 ARG A N 1
ATOM 2210 C CA . ARG A 1 292 ? -13.754 29.397 10.113 1.00 91.12 292 ARG A CA 1
ATOM 2211 C C . ARG A 1 292 ? -12.699 29.230 11.205 1.00 91.12 292 ARG A C 1
ATOM 2213 O O . ARG A 1 292 ? -11.510 29.340 10.901 1.00 91.12 292 ARG A O 1
ATOM 2220 N N . SER A 1 293 ? -13.107 28.968 12.446 1.00 91.12 293 SER A N 1
ATOM 2221 C CA . SER A 1 293 ? -12.177 28.689 13.545 1.00 91.12 293 SER A CA 1
ATOM 2222 C C . SER A 1 293 ? -11.401 27.400 13.281 1.00 91.12 293 SER A C 1
ATOM 2224 O O . SER A 1 293 ? -10.173 27.419 13.267 1.00 91.12 293 SER A O 1
ATOM 2226 N N . ALA A 1 294 ? -12.106 26.309 12.965 1.00 88.62 294 ALA A N 1
ATOM 2227 C CA . ALA A 1 294 ? -11.494 25.011 12.694 1.00 88.62 294 ALA A CA 1
ATOM 2228 C C . ALA A 1 294 ? -10.523 25.066 11.505 1.00 88.62 294 ALA A C 1
ATOM 2230 O O . ALA A 1 294 ? -9.415 24.534 11.580 1.00 88.62 294 ALA A O 1
ATOM 2231 N N . TYR A 1 295 ? -10.896 25.778 10.437 1.00 92.06 295 TYR A N 1
ATOM 2232 C CA . TYR A 1 295 ? -10.014 26.032 9.300 1.00 92.06 295 TYR A CA 1
ATOM 2233 C C . TYR A 1 295 ? -8.716 26.739 9.717 1.00 92.06 295 TYR A C 1
ATOM 2235 O O . TYR A 1 295 ? -7.625 26.268 9.392 1.00 92.06 295 TYR A O 1
ATOM 2243 N N . ARG A 1 296 ? -8.809 27.836 10.483 1.00 92.06 296 ARG A N 1
ATOM 2244 C CA . ARG A 1 296 ? -7.629 28.580 10.960 1.00 92.06 296 ARG A CA 1
ATOM 2245 C C . ARG A 1 296 ? -6.718 27.708 11.820 1.00 92.06 296 ARG A C 1
ATOM 2247 O O . ARG A 1 296 ? -5.505 27.735 11.625 1.00 92.06 296 ARG A O 1
ATOM 2254 N N . ASP A 1 297 ? -7.291 26.902 12.708 1.00 89.75 297 ASP A N 1
ATOM 2255 C CA . ASP A 1 297 ? -6.527 26.023 13.595 1.00 89.75 297 ASP A CA 1
ATOM 2256 C C . ASP A 1 297 ? -5.830 24.887 12.837 1.00 89.75 297 ASP A C 1
ATOM 2258 O O . ASP A 1 297 ? -4.741 24.451 13.220 1.00 89.75 297 ASP A O 1
ATOM 2262 N N . LEU A 1 298 ? -6.450 24.370 11.775 1.00 88.75 298 LEU A N 1
ATOM 2263 C CA . LEU A 1 298 ? -5.866 23.332 10.927 1.00 88.75 298 LEU A CA 1
ATOM 2264 C C . LEU A 1 298 ? -4.749 23.892 10.044 1.00 88.75 298 LEU A C 1
ATOM 2266 O O . LEU A 1 298 ? -3.667 23.310 10.001 1.00 88.75 298 LEU A O 1
ATOM 2270 N N . ILE A 1 299 ? -4.947 25.056 9.423 1.00 91.44 299 ILE A N 1
ATOM 2271 C CA . ILE A 1 299 ? -3.892 25.730 8.656 1.00 91.44 299 ILE A CA 1
ATOM 2272 C C . ILE A 1 299 ? -2.725 26.118 9.565 1.00 91.44 299 ILE A C 1
ATOM 2274 O O . ILE A 1 299 ? -1.572 25.887 9.219 1.00 91.44 299 ILE A O 1
ATOM 2278 N N . ALA A 1 300 ? -2.985 26.607 10.779 1.00 88.12 300 ALA A N 1
ATOM 2279 C CA . ALA A 1 300 ? -1.926 26.934 11.729 1.00 88.12 300 ALA A CA 1
ATOM 2280 C C . ALA A 1 300 ? -1.049 25.729 12.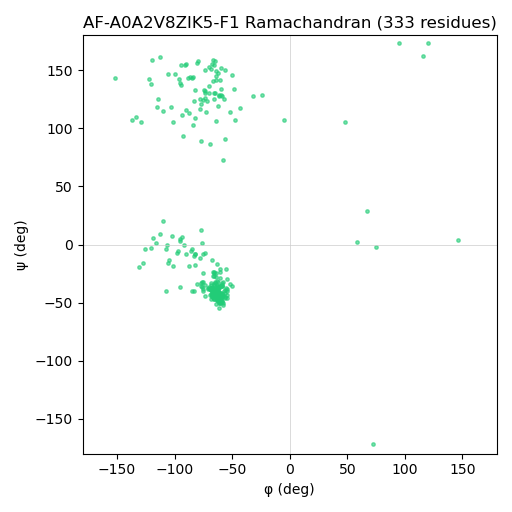120 1.00 88.12 300 ALA A C 1
ATOM 2282 O O . ALA A 1 300 ? 0.092 25.954 12.536 1.00 88.12 300 ALA A O 1
ATOM 2283 N N . ARG A 1 301 ? -1.570 24.499 11.990 1.00 82.31 301 ARG A N 1
ATOM 2284 C CA . ARG A 1 301 ? -0.888 23.231 12.292 1.00 82.31 301 ARG A CA 1
ATOM 2285 C C . ARG A 1 301 ? -0.234 22.578 11.075 1.00 82.31 301 ARG A C 1
ATOM 2287 O O . ARG A 1 301 ? 0.833 21.995 11.223 1.00 82.31 301 ARG A O 1
ATOM 2294 N N . TYR A 1 302 ? -0.857 22.675 9.902 1.00 85.44 302 TYR A N 1
ATOM 2295 C CA . TYR A 1 302 ? -0.444 21.952 8.694 1.00 85.44 302 TYR A CA 1
ATOM 2296 C C . TYR A 1 302 ? 0.093 22.850 7.573 1.00 85.44 302 TYR A C 1
ATOM 2298 O O . TYR A 1 302 ? 0.326 22.347 6.479 1.00 85.44 302 TYR A O 1
ATOM 2306 N N . HIS A 1 303 ? 0.316 24.150 7.809 1.00 88.19 303 HIS A N 1
ATOM 2307 C CA . HIS A 1 303 ? 0.908 25.023 6.791 1.00 88.19 303 HIS A CA 1
ATOM 2308 C C . HIS A 1 303 ? 2.304 24.515 6.380 1.00 88.19 303 HIS A C 1
ATOM 2310 O O . HIS A 1 303 ? 3.145 24.321 7.266 1.00 88.19 303 HIS A O 1
ATOM 2316 N N . PRO A 1 304 ? 2.593 24.352 5.072 1.00 82.00 304 PRO A N 1
ATOM 2317 C CA . PRO A 1 304 ? 3.867 23.806 4.598 1.00 82.00 304 PRO A CA 1
ATOM 2318 C C . PRO A 1 304 ? 5.073 24.605 5.106 1.00 82.00 304 PRO A C 1
ATOM 2320 O O . PRO A 1 304 ? 6.032 24.009 5.587 1.00 82.00 304 PRO A O 1
ATOM 2323 N N . ASP A 1 305 ? 4.986 25.939 5.149 1.00 88.56 305 ASP A N 1
ATOM 2324 C CA . ASP A 1 305 ? 6.070 26.787 5.670 1.00 88.56 305 ASP A CA 1
ATOM 2325 C C . ASP A 1 305 ? 6.436 26.466 7.122 1.00 88.56 305 ASP A C 1
ATOM 2327 O O . ASP A 1 305 ? 7.608 26.501 7.492 1.00 88.56 305 ASP A O 1
ATOM 2331 N N . LYS A 1 306 ? 5.456 26.098 7.955 1.00 80.94 306 LYS A N 1
ATOM 2332 C CA . LYS A 1 306 ? 5.704 25.801 9.369 1.00 80.94 306 LYS A CA 1
ATOM 2333 C C . LYS A 1 306 ? 6.367 24.454 9.586 1.00 80.94 306 LYS A C 1
ATOM 2335 O O . LYS A 1 306 ? 7.015 24.291 10.609 1.00 80.94 306 LYS A O 1
ATOM 2340 N N . VAL A 1 307 ? 6.221 23.513 8.659 1.00 81.50 307 VAL A N 1
ATOM 2341 C CA . VAL A 1 307 ? 6.830 22.177 8.754 1.00 81.50 307 VAL A CA 1
ATOM 2342 C C . VAL A 1 307 ? 8.011 21.994 7.802 1.00 81.50 307 VAL A C 1
ATOM 2344 O O . VAL A 1 307 ? 8.639 20.945 7.813 1.00 81.50 307 VAL A O 1
ATOM 2347 N N . SER A 1 308 ? 8.340 23.016 7.008 1.00 75.38 308 SER A N 1
ATOM 2348 C CA . SER A 1 308 ? 9.458 23.009 6.055 1.00 75.38 308 SER A CA 1
ATOM 2349 C C . SER A 1 308 ? 10.798 22.660 6.716 1.00 75.38 308 SER A C 1
ATOM 2351 O O . SER A 1 308 ? 11.591 21.896 6.171 1.00 75.38 308 SER A O 1
ATOM 2353 N N . HIS A 1 309 ? 11.014 23.131 7.947 1.00 82.69 309 HIS A N 1
ATOM 2354 C CA . HIS A 1 309 ? 12.202 22.835 8.751 1.00 82.69 309 HIS A CA 1
ATOM 2355 C C . HIS A 1 309 ? 12.314 21.366 9.201 1.00 82.69 309 HIS A C 1
ATOM 2357 O O . HIS A 1 309 ? 13.375 20.959 9.665 1.00 82.69 309 HIS A O 1
ATOM 2363 N N . LEU A 1 310 ? 11.241 20.576 9.082 1.00 81.25 310 LEU A N 1
ATOM 2364 C CA . LEU A 1 310 ? 11.207 19.158 9.456 1.00 81.25 310 LEU A CA 1
ATOM 2365 C C . LEU A 1 310 ? 11.602 18.235 8.291 1.00 81.25 310 LEU A C 1
ATOM 2367 O O . LEU A 1 310 ? 11.781 17.040 8.503 1.00 81.25 310 LEU A O 1
ATOM 2371 N N . GLY A 1 311 ? 11.765 18.778 7.078 1.00 82.69 311 GLY A N 1
ATOM 2372 C CA . GLY A 1 311 ? 12.189 18.047 5.882 1.00 82.69 311 GLY A CA 1
ATOM 2373 C C . GLY A 1 311 ? 11.127 17.994 4.778 1.00 82.69 311 GLY A C 1
ATOM 2374 O O . GLY A 1 311 ? 9.935 18.211 5.011 1.00 82.69 311 GLY A O 1
ATOM 2375 N N . GLN A 1 312 ? 11.565 17.672 3.554 1.00 79.62 312 GLN A N 1
ATOM 2376 C CA . GLN A 1 312 ? 10.712 17.682 2.352 1.00 79.62 312 GLN A CA 1
ATOM 2377 C C . GLN A 1 312 ? 9.515 16.724 2.435 1.00 79.62 312 GLN A C 1
ATOM 2379 O O . GLN A 1 312 ? 8.475 16.988 1.831 1.00 79.62 312 GLN A O 1
ATOM 2384 N N . GLU A 1 313 ? 9.636 15.630 3.184 1.00 78.56 313 GLU A N 1
ATOM 2385 C CA . GLU A 1 313 ? 8.556 14.655 3.361 1.00 78.56 313 GLU A CA 1
ATOM 2386 C C . GLU A 1 313 ? 7.401 15.233 4.187 1.00 78.56 313 GLU A C 1
ATOM 2388 O O . GLU A 1 313 ? 6.236 15.120 3.801 1.00 78.56 313 GLU A O 1
ATOM 2393 N N . PHE A 1 314 ? 7.714 15.947 5.273 1.00 80.25 314 PHE A N 1
ATOM 2394 C CA . PHE A 1 314 ? 6.711 16.636 6.086 1.00 80.25 314 PHE A CA 1
ATOM 2395 C C . PHE A 1 314 ? 6.083 17.801 5.330 1.00 80.25 314 PHE A C 1
ATOM 2397 O O . PHE A 1 314 ? 4.872 18.001 5.416 1.00 80.25 314 PHE A O 1
ATOM 2404 N N . GLU A 1 315 ? 6.873 18.525 4.537 1.00 83.31 315 GLU A N 1
ATOM 2405 C CA . GLU A 1 315 ? 6.369 19.574 3.654 1.00 83.31 315 GLU A CA 1
ATOM 2406 C C . GLU A 1 315 ? 5.396 19.014 2.601 1.00 83.31 315 GLU A C 1
ATOM 2408 O O . GLU A 1 315 ? 4.337 19.595 2.367 1.00 83.31 315 GLU A O 1
ATOM 2413 N N . ALA A 1 316 ? 5.702 17.866 1.985 1.00 81.94 316 ALA A N 1
ATOM 2414 C CA . ALA A 1 316 ? 4.816 17.213 1.020 1.00 81.94 316 ALA A CA 1
ATOM 2415 C C . ALA A 1 316 ? 3.478 16.790 1.651 1.00 81.94 316 ALA A C 1
ATOM 2417 O O . ALA A 1 316 ? 2.419 17.106 1.104 1.00 81.94 316 ALA A O 1
ATOM 2418 N N . ILE A 1 317 ? 3.517 16.170 2.833 1.00 83.12 317 ILE A N 1
ATOM 2419 C CA . ILE A 1 317 ? 2.311 15.767 3.573 1.00 83.12 317 ILE A CA 1
ATOM 2420 C C . ILE A 1 317 ? 1.498 16.996 3.999 1.00 83.12 317 ILE A C 1
ATOM 2422 O O . ILE A 1 317 ? 0.273 17.018 3.873 1.00 83.12 317 ILE A O 1
ATOM 2426 N N . ALA A 1 318 ? 2.163 18.049 4.473 1.00 81.94 318 ALA A N 1
ATOM 2427 C CA . ALA A 1 318 ? 1.518 19.305 4.839 1.00 81.94 318 ALA A CA 1
ATOM 2428 C C . ALA A 1 318 ? 0.867 20.004 3.643 1.00 81.94 318 ALA A C 1
ATOM 2430 O O . ALA A 1 318 ? -0.244 20.520 3.780 1.00 81.94 318 ALA A O 1
ATOM 24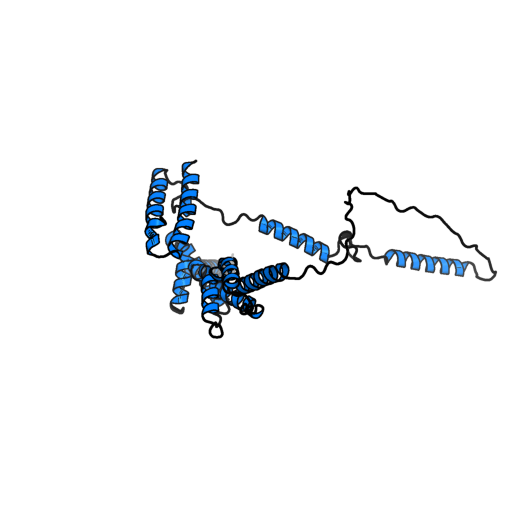31 N N . ARG A 1 319 ? 1.494 19.971 2.460 1.00 87.44 319 ARG A N 1
ATOM 2432 C CA . ARG A 1 319 ? 0.889 20.465 1.214 1.00 87.44 319 ARG A CA 1
ATOM 2433 C C . ARG A 1 319 ? -0.391 19.708 0.880 1.00 87.44 319 ARG A C 1
ATOM 2435 O O . ARG A 1 319 ? -1.425 20.338 0.667 1.00 87.44 319 ARG A O 1
ATOM 2442 N N . GLU A 1 320 ? -0.355 18.379 0.893 1.00 83.81 320 GLU A N 1
ATOM 2443 C CA . GLU A 1 320 ? -1.529 17.549 0.595 1.00 83.81 320 GLU A CA 1
ATOM 2444 C C . GLU A 1 320 ? -2.670 17.776 1.604 1.00 83.81 320 GLU A C 1
ATOM 2446 O O . GLU A 1 320 ? -3.834 17.968 1.229 1.00 83.81 320 GLU A O 1
ATOM 2451 N N . LYS A 1 321 ? -2.342 17.834 2.901 1.00 83.38 321 LYS A N 1
ATOM 2452 C CA . LYS A 1 321 ? -3.3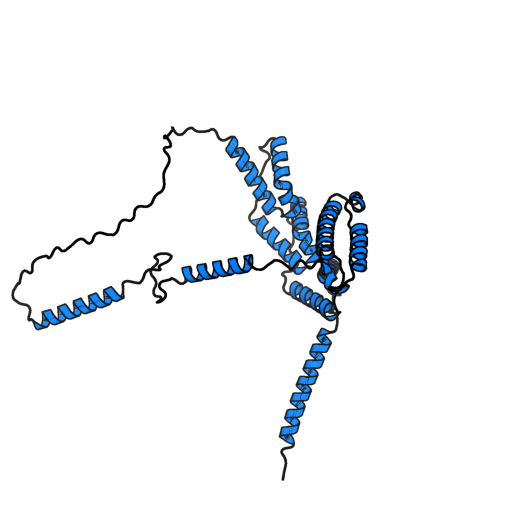17 18.128 3.959 1.00 83.38 321 LYS A CA 1
ATOM 2453 C C . LYS A 1 321 ? -3.906 19.522 3.810 1.00 83.38 321 LYS A C 1
ATOM 2455 O O . LYS A 1 321 ? -5.124 19.663 3.885 1.00 83.38 321 LYS A O 1
ATOM 2460 N N . THR A 1 322 ? -3.076 20.524 3.540 1.00 87.69 322 THR A N 1
ATOM 2461 C CA . THR A 1 322 ? -3.516 21.909 3.338 1.00 87.69 322 THR A CA 1
ATOM 2462 C C . THR A 1 322 ? -4.470 22.023 2.152 1.00 87.69 322 THR A C 1
ATOM 2464 O O . THR A 1 322 ? -5.522 22.640 2.284 1.00 87.69 322 THR A O 1
ATOM 2467 N N . LEU A 1 323 ? -4.183 21.358 1.028 1.00 89.62 323 LEU A N 1
ATOM 2468 C CA . LEU A 1 323 ? -5.098 21.310 -0.120 1.00 89.62 323 LEU A CA 1
ATOM 2469 C C . LEU A 1 323 ? -6.456 20.698 0.250 1.00 89.62 323 LEU A C 1
ATOM 2471 O O . LEU A 1 323 ? -7.505 21.232 -0.108 1.00 89.62 323 LEU A O 1
ATOM 2475 N N . THR A 1 324 ? -6.442 19.600 1.008 1.00 81.94 324 THR A N 1
ATOM 2476 C CA . THR A 1 324 ? -7.661 18.913 1.460 1.00 81.94 324 THR A CA 1
ATOM 2477 C C . THR A 1 324 ? -8.493 19.800 2.399 1.00 81.94 324 THR A C 1
ATOM 2479 O O . THR A 1 324 ? -9.714 19.880 2.254 1.00 81.94 324 THR A O 1
ATOM 2482 N N . ILE A 1 325 ? -7.832 20.506 3.323 1.00 88.38 325 ILE A N 1
ATOM 2483 C CA . ILE A 1 325 ? -8.443 21.460 4.262 1.00 88.38 325 ILE A CA 1
ATOM 2484 C C . ILE A 1 325 ? -9.049 22.655 3.513 1.00 88.38 325 ILE A C 1
ATOM 2486 O O . ILE A 1 325 ? -10.197 23.015 3.776 1.00 88.38 325 ILE A O 1
ATOM 2490 N N . ASN A 1 326 ? -8.318 23.234 2.554 1.00 87.81 326 ASN A N 1
ATOM 2491 C CA . ASN A 1 326 ? -8.789 24.354 1.733 1.00 87.81 326 ASN A CA 1
ATOM 2492 C C . ASN A 1 326 ? -10.047 23.971 0.951 1.00 87.81 326 ASN A C 1
ATOM 2494 O O . ASN A 1 326 ? -11.059 24.664 1.032 1.00 87.81 326 ASN A O 1
ATOM 2498 N N . ARG A 1 327 ? -10.024 22.809 0.287 1.00 86.50 327 ARG A N 1
ATOM 2499 C CA . ARG A 1 327 ? -11.178 22.280 -0.449 1.00 86.50 327 ARG A CA 1
ATOM 2500 C C . ARG A 1 327 ? -12.402 22.098 0.449 1.00 86.50 327 ARG A C 1
ATOM 2502 O O . ARG A 1 327 ? -13.510 22.455 0.059 1.00 86.50 327 ARG A O 1
ATOM 2509 N N . ALA A 1 328 ? -12.222 21.539 1.646 1.00 85.50 328 ALA A N 1
ATOM 2510 C CA . ALA A 1 328 ? -13.324 21.357 2.588 1.00 85.50 32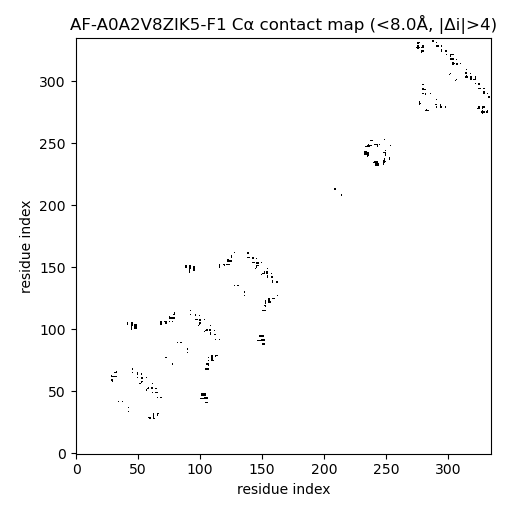8 ALA A CA 1
ATOM 2511 C C . ALA A 1 328 ? -13.904 22.700 3.062 1.00 85.50 328 ALA A C 1
ATOM 2513 O O . ALA A 1 328 ? -15.122 22.860 3.110 1.00 85.50 328 ALA A O 1
ATOM 2514 N N . TYR A 1 329 ? -13.047 23.679 3.359 1.00 90.25 329 TYR A N 1
ATOM 2515 C CA . TYR A 1 329 ? -13.473 25.018 3.760 1.00 90.25 329 TYR A CA 1
ATOM 2516 C C . TYR A 1 329 ? -14.232 25.749 2.646 1.00 90.25 329 TYR A C 1
ATOM 2518 O O . TYR A 1 329 ? -15.291 26.316 2.908 1.00 90.25 329 TYR A O 1
ATOM 2526 N N . GLU A 1 330 ? -13.759 25.684 1.401 1.00 89.19 330 GLU A N 1
ATOM 2527 C CA . GLU A 1 330 ? -14.450 26.257 0.239 1.00 89.19 330 GLU A CA 1
ATOM 2528 C C . GLU A 1 330 ? -15.841 25.645 0.049 1.00 89.19 330 GLU A C 1
ATOM 2530 O O . GLU A 1 330 ? -16.821 26.378 -0.085 1.00 89.19 330 GLU A O 1
ATOM 2535 N N . MET A 1 331 ? -15.967 24.315 0.121 1.00 84.56 331 MET A N 1
ATOM 2536 C CA . MET A 1 331 ? -17.263 23.634 -0.015 1.00 84.56 331 MET A CA 1
ATOM 2537 C C . MET A 1 331 ? -18.258 24.018 1.085 1.00 84.56 331 MET A C 1
ATOM 2539 O O . MET A 1 331 ? -19.454 24.056 0.831 1.00 84.56 331 MET A O 1
ATOM 2543 N N . LEU A 1 332 ? -17.784 24.314 2.297 1.00 85.00 332 LEU A N 1
ATOM 2544 C CA . LEU A 1 332 ? -18.641 24.683 3.428 1.00 85.00 332 LEU A CA 1
ATOM 2545 C C . LEU A 1 332 ? -18.951 26.179 3.514 1.00 85.00 332 LEU A C 1
ATOM 2547 O O . LEU A 1 332 ? -19.892 26.572 4.199 1.00 85.00 332 LEU A O 1
ATOM 2551 N N . THR A 1 333 ? -18.166 27.020 2.843 1.00 83.25 333 THR A N 1
ATOM 2552 C CA . THR A 1 333 ? -18.356 28.478 2.840 1.00 83.25 333 THR A CA 1
ATOM 2553 C C . THR A 1 333 ? -19.039 29.008 1.582 1.00 83.25 333 THR A C 1
ATOM 2555 O O . THR A 1 333 ? -19.584 30.111 1.633 1.00 83.25 333 THR A O 1
ATOM 2558 N N . SER A 1 334 ? -19.043 28.224 0.496 1.00 70.69 334 SER A N 1
ATOM 2559 C CA . SER A 1 334 ? -19.764 28.495 -0.761 1.00 70.69 334 SER A CA 1
ATOM 2560 C C . SER A 1 334 ? -21.235 28.045 -0.770 1.00 70.69 334 SER A C 1
ATOM 2562 O O . SER A 1 334 ? -21.936 28.319 -1.744 1.00 70.69 334 SER A O 1
ATOM 2564 N N . LEU A 1 335 ? -21.701 27.397 0.305 1.00 53.97 335 LEU A N 1
ATOM 2565 C CA . LEU A 1 335 ? -23.116 27.117 0.601 1.00 53.97 335 LEU A CA 1
ATOM 2566 C C . LEU A 1 335 ? -23.805 28.323 1.260 1.00 53.97 335 LEU A C 1
ATOM 2568 O O . LEU A 1 335 ? -25.027 28.478 1.068 1.00 53.97 335 LEU A O 1
#

Foldseek 3Di:
DDPPPVVVVVVVVVVVVVVVVVVVVVVVLQDADDPPPDDPLQVQQLCQQLVCCVPPHDSSSSSVSNVVQVVLCVPAPFADDPPPDDPLQVQQLCQQLVCCSRHVGRSSSSVSSVVQVVLVVVADADDPVPDDPVLVVVQCVQLVCCSRHVGDSSSSVSSVVSVVVVVVVVPPCPDPDDDDDDDDDDDDDDDDDDDDDDDDDDDDDDDDDPVVVVVVVVVVVVVVVVVVVVVPFQAQPPPRHGDPDPPSHHPVRVVVVVVVVVVVVVVPPDPDPLALCVLLVHDPPDDLVSLVVSLVVQCVVLVLVVCVVVDPVSSVVSVVSNVSSVVSSCVVVVD

Secondary structure (DSSP, 8-state):
----HHHHHHHHHHHHHHHHHHHHHHHHTTSPPP-TTS-HHHHHHHHHHTHHHHHHS-HHHHHHHHHHHHHHHHTS--PPP-TTS-HHHHHHHHHHTHHIIIII-HHHHHHHHHHHHHHHHT-PPPP-TTS-HHHHHHHHHHHHHIIIII-HHHHHHHHHHHHHHHHHHHS--------------------PPPP----PPP----S---HHHHHHHHHHHHHHHHHHHHHSPEEPTTT--EE-STTSS-HHHHHHHHHHHHHHHHHTS--S---HHHHHT--TT--HHHHHHHHHHHHHHH-HHHHGGG-HHHHHHHHHHHHHHHHHHHHHH--

Sequence (335 aa):
MAINLRSTMLATICSLGLSQITTSILSAQQRPPDLSKLSSEQQEMIASACNVARQFNRPAKYYRCLRDQLGALRNSSGEPDLSDLSPEQQEMIASACNVARQFNGPAKYYGCLRDQLGALRNSAEPDLSDLSPEQQEMIFNACRVARQFIGPASYYNCLRSQRAGLAAQIAPVTDPGTPTVSPPTQQPTSTSPKTGSGATPGLQTNPGIPINLLIVFAAVIFLAFLQEIARRGKKCFTCGARTTNATQICDSCQERARAEENRRREEQTPGVSFNPYEVLGVSLGASREEIRSAYRDLIARYHPDKVSHLGQEFEAIAREKTLTINRAYEMLTSL